Protein AF-A0AAW6HKY6-F1 (afdb_monomer_lite)

pLDDT: mean 85.24, std 18.48, range [35.25, 98.69]

Foldseek 3Di:
DPPPVVVVVVVVVVVPPPPPPPPPPPPDPDPLCPPDPADPPNDDDPLSVLQVVCCVFAVAHEAQDPDDQCNQAVDPDPPDQWDKGWDWAGQPDVLLVVVVSCLCNFLAPVQDGNLLRPVPAARYEYETELTWIWIDNDPPPDIATQADQWDDPVPPRYIYGYQFYFVRRHVDDHTCLRNLHDDFPDLLSSLLVSLLVNLSSNVSSCVVVSDPDPLVVLCPQADQAQFAQDDPDPVSLVDCRHCLLRQQQAAQDSSGRDGDGDPGSGHDGSVNSLSRLLSCLLAAAPVRVCVVRPCVSRVVNVVSNVVSQVSCVVVVGHSNCNNVTGPPSGDPDDDDDDPRPPPPPPVPPVPPDDDDD

Organism: Bacteroides ovatus (NCBI:txid28116)

Structure (mmCIF, N/CA/C/O backbone):
data_AF-A0AAW6HKY6-F1
#
_entry.id   AF-A0AAW6HKY6-F1
#
loop_
_atom_site.group_PDB
_atom_site.id
_atom_site.type_symbol
_atom_site.label_atom_id
_atom_site.label_alt_id
_atom_site.label_comp_id
_atom_site.label_asym_id
_atom_site.label_entity_id
_atom_site.label_seq_id
_atom_site.pdbx_PDB_ins_code
_atom_site.Cartn_x
_atom_site.Cartn_y
_atom_site.Cartn_z
_atom_site.occupancy
_atom_site.B_iso_or_equiv
_atom_site.auth_seq_id
_atom_site.auth_comp_id
_atom_site.auth_asym_id
_atom_site.auth_atom_id
_atom_site.pdbx_PDB_model_num
ATOM 1 N N . MET A 1 1 ? 2.947 -72.356 38.450 1.00 53.09 1 MET A N 1
ATOM 2 C CA . MET A 1 1 ? 2.793 -70.893 38.625 1.00 53.09 1 MET A CA 1
ATOM 3 C C . MET A 1 1 ? 3.418 -70.196 37.425 1.00 53.09 1 MET A C 1
ATOM 5 O O . MET A 1 1 ? 4.635 -70.146 37.382 1.00 53.09 1 MET A O 1
ATOM 9 N N . LYS A 1 2 ? 2.620 -69.811 36.414 1.00 53.09 2 LYS A N 1
ATOM 10 C CA . LYS A 1 2 ? 2.992 -68.975 35.244 1.00 53.09 2 LYS A CA 1
ATOM 11 C C . LYS A 1 2 ? 1.883 -68.766 34.178 1.00 53.09 2 LYS A C 1
ATOM 13 O O . LYS A 1 2 ? 2.154 -67.989 33.276 1.00 53.09 2 LYS A O 1
ATOM 18 N N . PRO A 1 3 ? 0.652 -69.338 34.247 1.00 50.84 3 PRO A N 1
ATOM 19 C CA . PRO A 1 3 ? -0.400 -68.949 33.296 1.00 50.84 3 PRO A CA 1
ATOM 20 C C . PRO A 1 3 ? -1.409 -67.936 33.868 1.00 50.84 3 PRO A C 1
ATOM 22 O O . PRO A 1 3 ? -2.138 -67.317 33.107 1.00 50.84 3 PRO A O 1
ATOM 25 N N . ILE A 1 4 ? -1.440 -67.722 35.192 1.00 54.69 4 ILE A N 1
ATOM 26 C CA . ILE A 1 4 ? -2.446 -66.854 35.834 1.00 54.69 4 ILE A CA 1
ATOM 27 C C . ILE A 1 4 ? -2.098 -65.362 35.688 1.00 54.69 4 ILE A C 1
ATOM 29 O O . ILE A 1 4 ? -2.998 -64.553 35.507 1.00 54.69 4 ILE A O 1
ATOM 33 N N . TYR A 1 5 ? -0.815 -64.982 35.657 1.00 52.94 5 TYR A N 1
ATOM 34 C CA . TYR A 1 5 ? -0.420 -63.571 35.510 1.00 52.94 5 TYR A CA 1
ATOM 35 C C . TYR A 1 5 ? -0.743 -62.978 34.129 1.00 52.94 5 TYR A C 1
ATOM 37 O O . TYR A 1 5 ? -1.032 -61.789 34.037 1.00 52.94 5 TYR A O 1
ATOM 45 N N . ASN A 1 6 ? -0.786 -63.797 33.073 1.00 50.44 6 ASN A N 1
ATOM 46 C CA . ASN A 1 6 ? -1.115 -63.310 31.730 1.00 50.44 6 ASN A CA 1
ATOM 47 C C . ASN A 1 6 ? -2.610 -63.007 31.561 1.00 50.44 6 ASN A C 1
ATOM 49 O O . ASN A 1 6 ? -2.956 -62.154 30.754 1.00 50.44 6 ASN A O 1
ATOM 53 N N . VAL A 1 7 ? -3.490 -63.648 32.339 1.00 55.31 7 VAL A N 1
ATOM 54 C CA . VAL A 1 7 ? -4.939 -63.376 32.294 1.00 55.31 7 VAL A CA 1
ATOM 55 C C . VAL A 1 7 ? -5.267 -62.063 33.006 1.00 55.31 7 VAL A C 1
ATOM 57 O O . VAL A 1 7 ? -6.100 -61.302 32.526 1.00 55.31 7 VAL A O 1
ATOM 60 N N . TRP A 1 8 ? -4.561 -61.744 34.095 1.00 50.66 8 TRP A N 1
ATOM 61 C CA . TRP A 1 8 ? -4.752 -60.484 34.823 1.00 50.66 8 TRP A CA 1
ATOM 62 C C . TRP A 1 8 ? -4.172 -59.264 34.094 1.00 50.66 8 TRP A C 1
ATOM 64 O O . TRP A 1 8 ? -4.753 -58.188 34.184 1.00 50.66 8 TRP A O 1
ATOM 74 N N . ILE A 1 9 ? -3.093 -59.423 33.318 1.00 56.03 9 ILE A N 1
ATOM 75 C CA . ILE A 1 9 ? -2.554 -58.340 32.474 1.00 56.03 9 ILE A CA 1
ATOM 76 C C . ILE A 1 9 ? -3.485 -58.057 31.284 1.00 56.03 9 ILE A C 1
ATOM 78 O O . ILE A 1 9 ? -3.727 -56.899 30.960 1.00 56.03 9 ILE A O 1
ATOM 82 N N . LEU A 1 10 ? -4.089 -59.090 30.684 1.00 50.62 10 LEU A N 1
ATOM 83 C CA . LEU A 1 10 ? -5.031 -58.918 29.570 1.00 50.62 10 LEU A CA 1
ATOM 84 C C . LEU A 1 10 ? -6.377 -58.318 30.020 1.00 50.62 10 LEU A C 1
ATOM 86 O O . LEU A 1 10 ? -6.980 -57.552 29.274 1.00 50.62 10 LEU A O 1
ATOM 90 N N . LEU A 1 11 ? -6.811 -58.595 31.259 1.00 51.00 11 LEU A N 1
ATOM 91 C CA . LEU A 1 11 ? -8.000 -57.966 31.852 1.00 51.00 11 LEU A CA 1
ATOM 92 C C . LEU A 1 11 ? -7.777 -56.483 32.206 1.00 51.00 11 LEU A C 1
ATOM 94 O O . LEU A 1 11 ? -8.723 -55.705 32.153 1.00 51.00 11 LEU A O 1
ATOM 98 N N . PHE A 1 12 ? -6.539 -56.081 32.521 1.00 49.88 12 PHE A N 1
ATOM 99 C CA . PHE A 1 12 ? -6.178 -54.685 32.814 1.00 49.88 12 PHE A CA 1
ATOM 100 C C . PHE A 1 12 ? -5.980 -53.837 31.540 1.00 49.88 12 PHE A C 1
ATOM 102 O O . PHE A 1 12 ? -6.115 -52.617 31.573 1.00 49.88 12 PHE A O 1
ATOM 109 N N . CYS A 1 13 ? -5.710 -54.466 30.390 1.00 48.50 13 CYS A N 1
ATOM 110 C CA . CYS A 1 13 ? -5.647 -53.774 29.097 1.00 48.50 13 CYS A CA 1
ATOM 111 C C . CYS A 1 13 ? -7.033 -53.466 28.501 1.00 48.50 13 CYS A C 1
ATOM 113 O O . CYS A 1 13 ? -7.151 -52.547 27.696 1.00 48.50 13 CYS A O 1
ATOM 115 N N . LEU A 1 14 ? -8.086 -54.184 28.908 1.00 49.78 14 LEU A N 1
ATOM 116 C CA . LEU A 1 14 ? -9.455 -53.953 28.424 1.00 49.78 14 LEU A CA 1
ATOM 117 C C . LEU A 1 14 ? -10.186 -52.819 29.162 1.00 49.78 14 LEU A C 1
ATOM 119 O O . LEU A 1 14 ? -11.231 -52.373 28.701 1.00 49.78 14 LEU A O 1
ATOM 123 N N . THR A 1 15 ? -9.638 -52.304 30.268 1.00 49.81 15 THR A N 1
ATOM 124 C CA . THR A 1 15 ? -10.219 -51.166 31.005 1.00 49.81 15 THR A CA 1
ATOM 125 C C . THR A 1 15 ? -9.760 -49.794 30.498 1.00 49.81 15 THR A C 1
ATOM 127 O O . THR A 1 15 ? -10.213 -48.784 31.023 1.00 49.81 15 THR A O 1
ATOM 130 N N . PHE A 1 16 ? -8.905 -49.740 29.468 1.00 44.94 16 PHE A N 1
ATOM 131 C CA . PHE A 1 16 ? -8.519 -48.496 28.779 1.00 44.94 16 PHE A CA 1
ATOM 132 C C . PHE A 1 16 ? -9.100 -48.364 27.368 1.00 44.94 16 PHE A C 1
ATOM 134 O O . PHE A 1 16 ? -8.827 -47.391 26.673 1.00 44.94 16 PHE A O 1
ATOM 141 N N . SER A 1 17 ? -9.963 -49.290 26.949 1.00 51.81 17 SER A N 1
ATOM 142 C CA . SER A 1 17 ? -10.851 -49.067 25.809 1.00 51.81 17 SER A CA 1
ATOM 143 C C . SER A 1 17 ? -12.089 -48.313 26.289 1.00 51.81 17 SER A C 1
ATOM 145 O O . SER A 1 17 ? -13.204 -48.827 26.230 1.00 51.81 17 SER A O 1
ATOM 147 N N . SER A 1 18 ? -11.911 -47.088 26.794 1.00 40.28 18 SER A N 1
ATOM 148 C CA . SER A 1 18 ? -13.023 -46.147 26.761 1.00 40.28 18 SER A CA 1
ATOM 149 C C . SER A 1 18 ? -13.278 -45.871 25.284 1.00 40.28 18 SER A C 1
ATOM 151 O O . SER A 1 18 ? -12.603 -45.045 24.670 1.00 40.28 18 SER A O 1
ATOM 153 N N . CYS A 1 19 ? -14.227 -46.592 24.691 1.00 49.00 19 CYS A N 1
ATOM 154 C CA . CYS A 1 19 ? -14.978 -46.051 23.574 1.00 49.00 19 CYS A CA 1
ATOM 155 C C . CYS A 1 19 ? -15.710 -44.828 24.129 1.00 49.00 19 CYS A C 1
ATOM 157 O O . CYS A 1 19 ? -16.864 -44.915 24.543 1.00 49.00 19 CYS A O 1
ATOM 159 N N . TYR A 1 20 ? -14.999 -43.703 24.211 1.00 42.25 20 TYR A N 1
ATOM 160 C CA . TYR A 1 20 ? -15.656 -42.420 24.139 1.00 42.25 20 TYR A CA 1
ATOM 161 C C . TYR A 1 20 ? -16.382 -42.461 22.800 1.00 42.25 20 TYR A C 1
ATOM 163 O O . TYR A 1 20 ? -15.758 -42.475 21.741 1.00 42.25 20 TYR A O 1
ATOM 171 N N . ASN A 1 21 ? -17.708 -42.564 22.853 1.00 46.22 21 ASN A N 1
ATOM 172 C CA . ASN A 1 21 ? -18.481 -41.901 21.825 1.00 46.22 21 ASN A CA 1
ATOM 173 C C . ASN A 1 21 ? -18.109 -40.438 22.008 1.00 46.22 21 ASN A C 1
ATOM 175 O O . ASN A 1 21 ? -18.614 -39.784 22.918 1.00 46.22 21 ASN A O 1
ATOM 179 N N . GLU A 1 22 ? -17.135 -39.974 21.230 1.00 52.91 22 GLU A N 1
ATOM 180 C CA . GLU A 1 22 ? -17.054 -38.550 20.991 1.00 52.91 22 GLU A CA 1
ATOM 181 C C . GLU A 1 22 ? -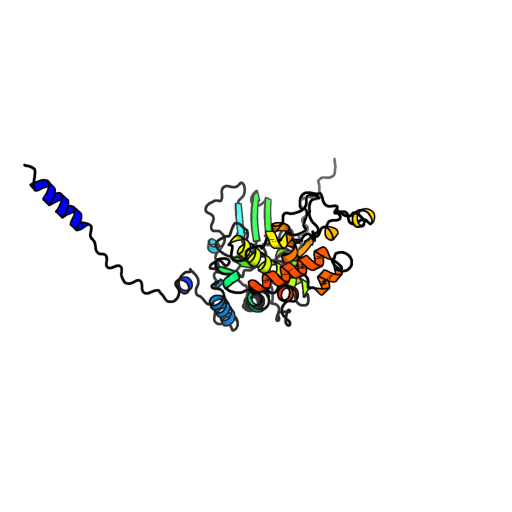18.427 -38.184 20.450 1.00 52.91 22 GLU A C 1
ATOM 183 O O . GLU A 1 22 ? -18.916 -38.813 19.500 1.00 52.91 22 GLU A O 1
ATOM 188 N N . ASP A 1 23 ? -19.103 -37.270 21.144 1.00 46.91 23 ASP A N 1
ATOM 189 C CA . ASP A 1 23 ? -20.315 -36.686 20.606 1.00 46.91 23 ASP A CA 1
ATOM 190 C C . ASP A 1 23 ? -19.996 -36.293 19.169 1.00 46.91 23 ASP A C 1
ATOM 192 O O . ASP A 1 23 ? -18.920 -35.753 18.895 1.00 46.91 23 ASP A O 1
ATOM 196 N N . ILE A 1 24 ? -20.893 -36.628 18.239 1.00 49.34 24 ILE A N 1
ATOM 197 C CA . ILE A 1 24 ? -20.761 -36.164 16.863 1.00 49.34 24 ILE A CA 1
ATOM 198 C C . ILE A 1 24 ? -20.573 -34.655 16.975 1.00 49.34 24 ILE A C 1
ATOM 200 O O . ILE A 1 24 ? -21.503 -33.950 17.379 1.00 49.34 24 ILE A O 1
ATOM 204 N N . ILE A 1 25 ? -19.363 -34.177 16.670 1.00 45.56 25 ILE A N 1
ATOM 205 C CA . ILE A 1 25 ? -19.099 -32.757 16.514 1.00 45.56 25 ILE A CA 1
ATOM 206 C C . ILE A 1 25 ? -19.906 -32.384 15.284 1.00 45.56 25 ILE A C 1
ATOM 208 O O . ILE A 1 25 ? -19.452 -32.514 14.148 1.00 45.56 25 ILE A O 1
ATOM 212 N N . ASN A 1 26 ? -21.161 -32.009 15.511 1.00 41.22 26 ASN A N 1
ATOM 213 C CA . ASN A 1 26 ? -21.946 -31.331 14.509 1.00 41.22 26 ASN A CA 1
ATOM 214 C C . ASN A 1 26 ? -21.124 -30.089 14.178 1.00 41.22 26 ASN A C 1
ATOM 216 O O . ASN A 1 26 ? -20.869 -29.314 15.104 1.00 41.22 26 ASN A O 1
ATOM 220 N N . PRO A 1 27 ? -20.646 -29.918 12.931 1.00 41.31 27 PRO A N 1
ATOM 221 C CA . PRO A 1 27 ? -19.950 -28.701 12.572 1.00 41.31 27 PRO A CA 1
ATOM 222 C C . PRO A 1 27 ? -20.878 -27.550 12.935 1.00 41.31 27 PRO A C 1
ATOM 224 O O . PRO A 1 27 ? -21.983 -27.425 12.400 1.00 41.31 27 PRO A O 1
ATOM 227 N N . THR A 1 28 ? -20.458 -26.770 13.925 1.00 44.06 28 THR A N 1
ATOM 228 C CA . THR A 1 28 ? -21.126 -25.535 14.296 1.00 44.06 28 THR A CA 1
ATOM 229 C C . THR A 1 28 ? -21.248 -24.708 13.017 1.00 44.06 28 THR A C 1
ATOM 231 O O . THR A 1 28 ? -20.285 -24.694 12.242 1.00 44.06 28 THR A O 1
ATOM 234 N N . PRO A 1 29 ? -22.394 -24.061 12.739 1.00 44.69 29 PRO A N 1
ATOM 235 C CA . PRO A 1 29 ? -22.484 -23.116 11.634 1.00 44.69 29 PRO A CA 1
ATOM 236 C C . PRO A 1 29 ? -21.337 -22.112 11.784 1.00 44.69 29 PRO A C 1
ATOM 238 O O . PRO A 1 29 ? -21.312 -21.379 12.763 1.00 44.69 29 PRO A O 1
ATOM 241 N N . ASP A 1 30 ? -20.361 -22.202 10.878 1.00 48.06 30 ASP A N 1
ATOM 242 C CA . ASP A 1 30 ? -19.081 -21.487 10.857 1.00 48.06 30 ASP A CA 1
ATOM 243 C C . ASP A 1 30 ? -18.374 -21.320 12.232 1.00 48.06 30 ASP A C 1
ATOM 245 O O . ASP A 1 30 ? -18.690 -20.405 12.997 1.00 48.06 30 ASP A O 1
ATOM 249 N N . PRO A 1 31 ? -17.354 -22.142 12.555 1.00 45.16 31 PRO A N 1
ATOM 250 C CA . PRO A 1 31 ? -16.541 -21.978 13.760 1.00 45.16 31 PRO A CA 1
ATOM 251 C C . PRO A 1 31 ? -15.967 -20.565 13.929 1.00 45.16 31 PRO A C 1
ATOM 253 O O . PRO A 1 31 ? -15.752 -20.153 15.063 1.00 45.16 31 PRO A O 1
ATOM 256 N N . LEU A 1 32 ? -15.756 -19.809 12.842 1.00 48.34 32 LEU A N 1
ATOM 257 C CA . LEU A 1 32 ? -15.275 -18.428 12.890 1.00 48.34 32 LEU A CA 1
ATOM 258 C C . LEU A 1 32 ? -16.363 -17.431 13.292 1.00 48.34 32 LEU A C 1
ATOM 260 O O . LEU A 1 32 ? -16.037 -16.407 13.881 1.00 48.34 32 LEU A O 1
ATOM 264 N N . ALA A 1 33 ? -17.645 -17.718 13.055 1.00 45.44 33 ALA A N 1
ATOM 265 C CA . ALA A 1 33 ? -18.733 -16.821 13.440 1.00 45.44 33 ALA A CA 1
ATOM 266 C C . ALA A 1 33 ? -18.877 -16.745 14.970 1.00 45.44 33 ALA A C 1
ATOM 268 O O . ALA A 1 33 ? -19.047 -15.655 15.510 1.00 45.44 33 ALA A O 1
ATOM 269 N N . LEU A 1 34 ? -18.705 -17.878 15.664 1.00 45.59 34 LEU A N 1
ATOM 270 C CA . LEU A 1 34 ? -18.744 -17.984 17.132 1.00 45.59 34 LEU A CA 1
ATOM 271 C C . LEU A 1 34 ? -17.365 -17.907 17.804 1.00 45.59 34 LEU A C 1
ATOM 273 O O . LEU A 1 34 ? -17.292 -17.684 19.012 1.00 45.59 34 LEU A O 1
ATOM 277 N N . ALA A 1 35 ? -16.271 -18.099 17.061 1.00 46.09 35 ALA A N 1
ATOM 278 C CA . ALA A 1 35 ? -14.937 -17.824 17.574 1.00 46.09 35 ALA A CA 1
ATOM 279 C C . ALA A 1 35 ? -14.720 -16.311 17.618 1.00 46.09 35 ALA A C 1
ATOM 281 O O . ALA A 1 35 ? -14.767 -15.614 16.600 1.00 46.09 35 ALA A O 1
ATOM 282 N N . GLY A 1 36 ? -14.486 -15.812 18.826 1.00 58.91 36 GLY A N 1
ATOM 283 C CA . GLY A 1 36 ? -14.079 -14.440 19.039 1.00 58.91 36 GLY A CA 1
ATOM 284 C C . GLY A 1 36 ? -14.787 -13.745 20.190 1.00 58.91 36 GLY A C 1
ATOM 285 O O . GLY A 1 36 ? -15.959 -13.987 20.439 1.00 58.91 36 GLY A O 1
ATOM 286 N N . GLY A 1 37 ? -14.063 -12.890 20.912 1.00 73.69 37 GLY A N 1
ATOM 287 C CA . GLY A 1 37 ? -14.572 -12.174 22.086 1.00 73.69 37 GLY A CA 1
ATOM 288 C C . GLY A 1 37 ? -15.537 -11.025 21.774 1.00 73.69 37 GLY A C 1
ATOM 289 O O . GLY A 1 37 ? -15.992 -10.375 22.709 1.00 73.69 37 GLY A O 1
ATOM 290 N N . PHE A 1 38 ? -15.848 -10.779 20.498 1.00 85.19 38 PHE A N 1
ATOM 291 C CA . PHE A 1 38 ? -16.699 -9.679 20.046 1.00 85.19 38 PHE A CA 1
ATOM 292 C C . PHE A 1 38 ? -18.047 -10.179 19.526 1.00 85.19 38 PHE A C 1
ATOM 294 O O . PHE A 1 38 ? -18.114 -11.158 18.779 1.00 85.19 38 PHE A O 1
ATOM 301 N N . GLU A 1 39 ? -19.114 -9.454 19.865 1.00 86.31 39 GLU A N 1
ATOM 302 C CA . GLU A 1 39 ? -20.384 -9.546 19.144 1.00 86.31 39 GLU A CA 1
ATOM 303 C C . GLU A 1 39 ? -20.179 -9.100 17.687 1.00 86.31 39 GLU A C 1
ATOM 305 O O . GLU A 1 39 ? -19.435 -8.152 17.424 1.00 86.31 39 GLU A O 1
ATOM 310 N N . PHE A 1 40 ? -20.788 -9.802 16.727 1.00 87.56 40 PHE A N 1
ATOM 311 C CA . PHE A 1 40 ? -20.602 -9.511 15.305 1.00 87.56 40 PHE A CA 1
ATOM 312 C C . PHE A 1 40 ? -21.894 -9.750 14.492 1.00 87.56 40 PHE A C 1
ATOM 314 O O . PHE A 1 40 ? -22.445 -10.853 14.572 1.00 87.56 40 PHE A O 1
ATOM 321 N N . PRO A 1 41 ? -22.375 -8.771 13.695 1.00 87.69 41 PRO A N 1
ATOM 322 C CA . PRO A 1 41 ? -21.836 -7.413 13.570 1.00 87.69 41 PRO A CA 1
ATOM 323 C C . PRO A 1 41 ? -22.003 -6.638 14.883 1.00 87.69 41 PRO A C 1
ATOM 325 O O . PRO A 1 41 ? -22.829 -6.989 15.720 1.00 87.69 41 PRO A O 1
ATOM 328 N N . GLN A 1 42 ? -21.194 -5.600 15.078 1.00 88.19 42 GLN A N 1
ATOM 329 C CA . GLN A 1 42 ? -21.156 -4.867 16.345 1.00 88.19 42 GLN A CA 1
ATOM 330 C C . GLN A 1 42 ? -22.349 -3.916 16.541 1.00 88.19 42 GLN A C 1
ATOM 332 O O . GLN A 1 42 ? -22.605 -3.479 17.664 1.00 88.19 42 GLN A O 1
ATOM 337 N N . GLY A 1 43 ? -23.092 -3.591 15.484 1.00 87.19 43 GLY A N 1
ATOM 338 C CA . GLY A 1 43 ? -24.203 -2.645 15.521 1.00 87.19 43 GLY A CA 1
ATOM 339 C C . GLY A 1 43 ? -25.326 -2.985 14.545 1.00 87.19 43 GLY A C 1
ATOM 340 O O . GLY A 1 43 ? -25.382 -4.065 13.956 1.00 87.19 43 GLY A O 1
ATOM 341 N N . 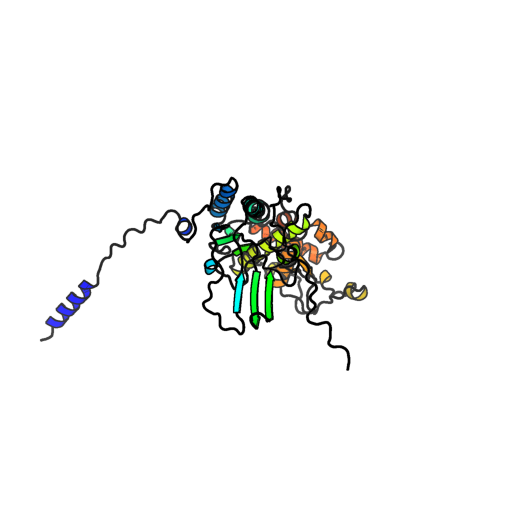ASN A 1 44 ? -26.254 -2.040 14.407 1.00 90.50 44 ASN A N 1
ATOM 342 C CA . ASN A 1 44 ? -27.379 -2.089 13.473 1.00 90.50 44 ASN A CA 1
ATOM 343 C C . ASN A 1 44 ? -27.453 -0.838 12.577 1.00 90.50 44 ASN A C 1
ATOM 345 O O . ASN A 1 44 ? -28.519 -0.523 12.038 1.00 90.50 44 ASN A O 1
ATOM 349 N N . ASN A 1 45 ? -26.333 -0.127 12.426 1.00 90.44 45 ASN A N 1
ATOM 350 C CA . ASN A 1 45 ? -26.203 0.987 11.500 1.00 90.44 45 ASN A CA 1
ATOM 351 C C . ASN A 1 45 ? -26.367 0.497 10.054 1.00 90.44 45 ASN A C 1
ATOM 353 O O . ASN A 1 45 ? -26.185 -0.679 9.732 1.00 90.44 45 ASN A O 1
ATOM 357 N N . SER A 1 46 ? -26.684 1.410 9.133 1.00 89.31 46 SER A N 1
ATOM 358 C CA . SER A 1 46 ? -26.888 1.060 7.718 1.00 89.31 46 SER A CA 1
ATOM 359 C C . SER A 1 46 ? -25.663 0.384 7.082 1.00 89.31 46 SER A C 1
ATOM 361 O O . SER A 1 46 ? -25.825 -0.496 6.234 1.00 89.31 46 SER A O 1
ATOM 363 N N . TRP A 1 47 ? -24.462 0.760 7.529 1.00 92.00 47 TRP A N 1
ATOM 364 C CA . TRP A 1 47 ? -23.173 0.248 7.068 1.00 92.00 47 TRP A CA 1
ATOM 365 C C . TRP A 1 47 ? -22.730 -1.057 7.758 1.00 92.00 47 TRP A C 1
ATOM 367 O O . TRP A 1 47 ? -21.826 -1.718 7.255 1.00 92.00 47 TRP A O 1
ATOM 377 N N . ASP A 1 48 ? -23.383 -1.518 8.834 1.00 92.94 48 ASP A N 1
ATOM 378 C CA . ASP A 1 48 ? -23.071 -2.833 9.433 1.00 92.94 48 ASP A CA 1
ATOM 379 C C . ASP A 1 48 ? -23.396 -3.992 8.468 1.00 92.94 48 ASP A C 1
ATOM 381 O O . ASP A 1 48 ? -22.759 -5.045 8.498 1.00 92.94 48 ASP A O 1
ATOM 385 N N . ASN A 1 49 ? -24.331 -3.787 7.533 1.00 93.50 49 ASN A N 1
ATOM 386 C CA . ASN A 1 49 ? -24.577 -4.741 6.446 1.00 93.50 49 ASN A CA 1
ATOM 387 C C . ASN A 1 49 ? -23.359 -4.896 5.525 1.00 93.50 49 ASN A C 1
ATOM 389 O O . ASN A 1 49 ? -23.100 -5.989 5.021 1.00 93.50 49 ASN A O 1
ATOM 393 N N . ASP A 1 50 ? -22.605 -3.815 5.315 1.00 95.38 50 ASP A N 1
ATOM 394 C CA . ASP A 1 50 ? -21.381 -3.848 4.519 1.00 95.38 50 ASP A CA 1
ATOM 395 C C . ASP A 1 50 ? -20.268 -4.592 5.266 1.00 95.38 50 ASP A C 1
ATOM 397 O O . ASP A 1 50 ? -19.567 -5.400 4.659 1.00 95.38 50 ASP A O 1
ATOM 401 N N . VAL A 1 51 ? -20.169 -4.413 6.589 1.00 94.94 51 VAL A N 1
ATOM 402 C CA . VAL A 1 51 ? -19.268 -5.193 7.459 1.00 94.94 51 VAL A CA 1
ATOM 403 C C . VAL A 1 51 ? -19.578 -6.689 7.372 1.00 94.94 51 VAL A C 1
ATOM 405 O O . VAL A 1 51 ? -18.673 -7.503 7.179 1.00 94.94 51 VAL A O 1
ATOM 408 N N . MET A 1 52 ? -20.859 -7.062 7.444 1.00 94.12 52 MET A N 1
ATOM 409 C CA . MET A 1 52 ? -21.278 -8.459 7.306 1.00 94.12 52 MET A CA 1
ATOM 410 C C . MET A 1 52 ? -20.964 -9.035 5.934 1.00 94.12 52 MET A C 1
ATOM 412 O O . MET A 1 52 ? -20.527 -10.181 5.837 1.00 94.12 52 MET A O 1
ATOM 416 N N . LYS A 1 53 ? -21.160 -8.249 4.875 1.00 94.94 53 LYS A N 1
ATOM 417 C CA . LYS A 1 53 ? -20.821 -8.676 3.522 1.00 94.94 53 LYS A CA 1
ATOM 418 C C . LYS A 1 53 ? -19.317 -8.901 3.367 1.00 94.94 53 LYS A C 1
ATOM 420 O O . LYS A 1 53 ? -18.918 -9.927 2.832 1.00 94.94 53 LYS A O 1
ATOM 425 N N . ILE A 1 54 ? -18.488 -7.996 3.891 1.00 95.62 54 ILE A N 1
ATOM 426 C CA . ILE A 1 54 ? -17.029 -8.163 3.894 1.00 95.62 54 ILE A CA 1
ATOM 427 C C . ILE A 1 54 ? -16.638 -9.455 4.618 1.00 95.62 54 ILE A C 1
ATOM 429 O O . ILE A 1 54 ? -15.835 -10.221 4.094 1.00 95.62 54 ILE A O 1
ATOM 433 N N . TYR A 1 55 ? -17.233 -9.746 5.776 1.00 93.75 55 TYR A N 1
ATOM 434 C CA . TYR A 1 55 ? -16.983 -11.006 6.474 1.00 93.75 55 TYR A CA 1
ATOM 435 C C . TYR A 1 55 ? -17.392 -12.229 5.643 1.00 93.75 55 TYR A C 1
ATOM 437 O O . TYR A 1 55 ? -16.640 -13.193 5.560 1.00 93.75 55 TYR A O 1
ATOM 445 N N . GLN A 1 56 ? -18.554 -12.196 4.993 1.00 93.25 56 GLN A N 1
ATOM 446 C CA . GLN A 1 56 ? -19.016 -13.308 4.157 1.00 93.25 56 GLN A CA 1
ATOM 447 C C . GLN A 1 56 ? -18.111 -13.541 2.939 1.00 93.25 56 GLN A C 1
ATOM 449 O O . GLN A 1 56 ? -17.828 -14.689 2.600 1.00 93.25 56 GLN A O 1
ATOM 454 N N . ASP A 1 57 ? -17.636 -12.465 2.312 1.00 94.31 57 ASP A N 1
ATOM 455 C CA . ASP A 1 57 ? -16.834 -12.528 1.089 1.00 94.31 57 ASP A CA 1
ATOM 456 C C . ASP A 1 57 ? -15.343 -12.806 1.386 1.00 94.31 57 ASP A C 1
ATOM 458 O O . ASP A 1 57 ? -14.668 -13.503 0.624 1.00 94.31 57 ASP A O 1
ATOM 462 N N . PHE A 1 58 ? -14.820 -12.294 2.507 1.00 94.81 58 PHE A N 1
ATOM 463 C CA . PHE A 1 58 ? -13.386 -12.265 2.823 1.00 94.81 58 PHE A CA 1
ATOM 464 C C . PHE A 1 58 ? -13.008 -12.884 4.166 1.00 94.81 58 PHE A C 1
ATOM 466 O O . PHE A 1 58 ? -11.817 -12.962 4.457 1.00 94.81 58 PHE A O 1
ATOM 473 N N . GLY A 1 59 ? -13.955 -13.361 4.973 1.00 90.88 59 GLY A N 1
ATOM 474 C CA . GLY A 1 59 ? -13.721 -14.081 6.233 1.00 90.88 59 GLY A CA 1
ATOM 475 C C . GLY A 1 59 ? -13.020 -13.286 7.337 1.00 90.88 59 GLY A C 1
ATOM 476 O O . GLY A 1 59 ? -12.568 -13.888 8.307 1.00 90.88 59 GLY A O 1
ATOM 477 N N . VAL A 1 60 ? -12.913 -11.962 7.196 1.00 92.56 60 VAL A N 1
ATOM 478 C CA . VAL A 1 60 ? -12.317 -11.056 8.186 1.00 92.56 60 VAL A CA 1
ATOM 479 C C . VAL A 1 60 ? -13.412 -10.271 8.897 1.00 92.56 60 VAL A C 1
ATOM 481 O O . VAL A 1 60 ? -14.322 -9.739 8.259 1.00 92.56 60 VAL A O 1
ATOM 484 N N . LYS A 1 61 ? -13.345 -10.207 10.229 1.00 93.19 61 LYS A N 1
ATOM 485 C CA . LYS A 1 61 ? -14.279 -9.422 11.040 1.00 93.19 61 LYS A CA 1
ATOM 486 C C . LYS A 1 61 ? -13.719 -8.017 11.234 1.00 93.19 61 LYS A C 1
ATOM 488 O O . LYS A 1 61 ? -12.664 -7.856 11.845 1.00 93.19 61 LYS A O 1
ATOM 493 N N . ILE A 1 62 ? -14.430 -7.006 10.736 1.00 95.06 62 ILE A N 1
ATOM 494 C CA . ILE A 1 62 ? -14.088 -5.608 11.021 1.00 95.06 62 ILE A CA 1
ATOM 495 C C . ILE A 1 62 ? -14.675 -5.220 12.378 1.00 95.06 62 ILE A C 1
ATOM 497 O O . ILE A 1 62 ? -15.886 -5.311 12.572 1.00 95.06 62 ILE A O 1
ATOM 501 N N . ILE A 1 63 ? -13.813 -4.791 13.297 1.00 94.56 63 ILE A N 1
ATOM 502 C CA . ILE A 1 63 ? -14.160 -4.424 14.674 1.00 94.56 63 ILE A CA 1
ATOM 503 C C . ILE A 1 63 ? -13.844 -2.937 14.870 1.00 94.56 63 ILE A C 1
ATOM 505 O O . ILE A 1 63 ? -12.736 -2.504 14.579 1.00 94.56 63 ILE A O 1
ATOM 509 N N . TYR A 1 64 ? -14.804 -2.148 15.340 1.00 93.19 64 TYR A N 1
ATOM 510 C CA . TYR A 1 64 ? -14.711 -0.685 15.458 1.00 93.19 64 TYR A CA 1
ATOM 511 C C . TYR A 1 64 ? -15.089 -0.138 16.846 1.00 93.19 64 TYR A C 1
ATOM 513 O O . TYR A 1 64 ? -14.923 1.055 17.111 1.00 93.19 64 TYR A O 1
ATOM 521 N N . LYS A 1 65 ? -15.612 -0.986 17.740 1.00 91.56 65 LYS A N 1
ATOM 522 C CA . LYS A 1 65 ? -15.929 -0.622 19.129 1.00 91.56 65 LYS A CA 1
ATOM 523 C C . LYS A 1 65 ? -15.598 -1.743 20.112 1.00 91.56 65 LYS A C 1
ATOM 525 O O . LYS A 1 65 ? -15.285 -2.858 19.703 1.00 91.56 65 LYS A O 1
ATOM 530 N N . ASP A 1 66 ? -15.691 -1.444 21.405 1.00 92.06 66 ASP A N 1
ATOM 531 C CA . ASP A 1 66 ? -15.419 -2.370 22.514 1.00 92.06 66 ASP A CA 1
ATOM 532 C C . ASP A 1 66 ? -14.002 -2.984 22.504 1.00 92.06 66 ASP A C 1
ATOM 534 O O . ASP A 1 66 ? -13.738 -3.957 23.208 1.00 92.06 66 ASP A O 1
ATOM 538 N N . ILE A 1 67 ? -13.077 -2.408 21.729 1.00 91.75 67 ILE A N 1
ATOM 539 C CA . ILE A 1 67 ? -11.671 -2.808 21.663 1.00 91.75 67 ILE A CA 1
ATOM 540 C C . ILE A 1 67 ? -10.995 -2.340 22.952 1.00 91.75 67 ILE A C 1
ATOM 542 O O . ILE A 1 67 ? -11.146 -1.184 23.363 1.00 91.75 67 ILE A O 1
ATOM 546 N N . THR A 1 68 ? -10.249 -3.233 23.594 1.00 90.19 68 THR A N 1
ATOM 547 C CA . THR A 1 68 ? -9.587 -2.993 24.879 1.00 90.19 68 THR A CA 1
ATOM 548 C C . THR A 1 68 ? -8.072 -3.053 24.747 1.00 90.19 68 THR A C 1
ATOM 550 O O . THR A 1 68 ? -7.531 -3.666 23.829 1.00 90.19 68 THR A O 1
ATOM 553 N N . GLU A 1 69 ? -7.344 -2.467 25.699 1.00 86.50 69 GLU A N 1
ATOM 554 C CA . GLU A 1 69 ? -5.875 -2.507 25.693 1.00 86.50 69 GLU A CA 1
ATOM 555 C C . GLU A 1 69 ? -5.310 -3.928 25.575 1.00 86.50 69 GLU A C 1
ATOM 557 O O . GLU A 1 69 ? -4.268 -4.121 24.955 1.00 86.50 69 GLU A O 1
ATOM 562 N N . LYS A 1 70 ? -6.006 -4.933 26.122 1.00 84.19 70 LYS A N 1
ATOM 563 C CA . LYS A 1 70 ? -5.595 -6.344 26.060 1.00 84.19 70 LYS A CA 1
ATOM 564 C C . LYS A 1 70 ? -5.663 -6.929 24.654 1.00 84.19 70 LYS A C 1
ATOM 566 O O . LYS A 1 70 ? -4.996 -7.928 24.397 1.00 84.19 70 LYS A O 1
ATOM 571 N N . ASP A 1 71 ? -6.454 -6.337 23.767 1.00 85.12 71 ASP A N 1
ATOM 572 C CA . ASP A 1 71 ? -6.568 -6.787 22.385 1.00 85.12 71 ASP A CA 1
ATOM 573 C C . ASP A 1 71 ? -5.328 -6.402 21.574 1.00 85.12 71 ASP A C 1
ATOM 575 O O . ASP A 1 71 ? -4.898 -7.197 20.740 1.00 85.12 71 ASP A O 1
ATOM 579 N N . LEU A 1 72 ? -4.716 -5.244 21.868 1.00 85.25 72 LEU A N 1
ATOM 580 C CA . LEU A 1 72 ? -3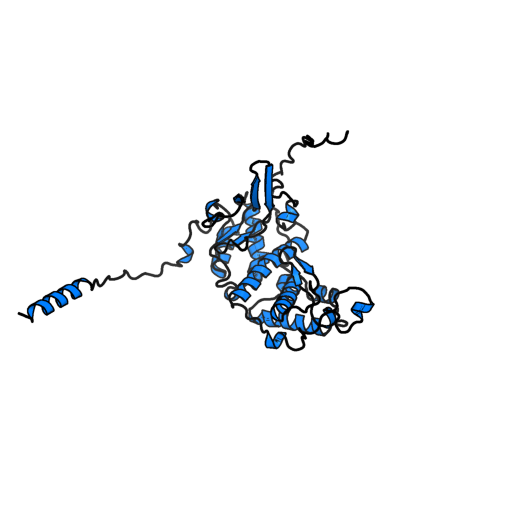.569 -4.707 21.119 1.00 85.25 72 LEU A CA 1
ATOM 581 C C . LEU A 1 72 ? -2.222 -4.770 21.870 1.00 85.25 72 LEU A C 1
ATOM 583 O O . LEU A 1 72 ? -1.169 -4.704 21.240 1.00 85.25 72 LEU A O 1
ATOM 587 N N . ASN A 1 73 ? -2.229 -4.930 23.199 1.00 79.56 73 ASN A N 1
ATOM 588 C CA . ASN A 1 73 ? -1.034 -5.034 24.051 1.00 79.56 73 ASN A CA 1
ATOM 589 C C . ASN A 1 73 ? -0.877 -6.436 24.662 1.00 79.56 73 ASN A C 1
ATOM 591 O O . ASN A 1 73 ? -0.830 -6.615 25.883 1.00 79.56 73 ASN A O 1
ATOM 595 N N . LYS A 1 74 ? -0.778 -7.463 23.814 1.00 70.81 74 LYS A N 1
ATOM 596 C CA . LYS A 1 74 ? -0.582 -8.863 24.233 1.00 70.81 74 LYS A CA 1
ATOM 597 C C . LYS A 1 74 ? 0.896 -9.162 24.515 1.00 70.81 74 LYS A C 1
ATOM 599 O O . LYS A 1 74 ? 1.530 -9.962 23.834 1.00 70.81 74 LYS A O 1
ATOM 604 N N . ASN A 1 75 ? 1.483 -8.511 25.516 1.00 57.16 75 ASN A N 1
ATOM 605 C CA . ASN A 1 75 ? 2.914 -8.663 25.792 1.00 57.16 75 ASN A CA 1
ATOM 606 C C . ASN A 1 75 ? 3.219 -9.948 26.581 1.00 57.16 75 ASN A C 1
ATOM 608 O O . ASN A 1 75 ? 2.904 -10.049 27.765 1.00 57.16 75 ASN A O 1
ATOM 612 N N . TRP A 1 76 ? 3.917 -10.897 25.944 1.00 47.25 76 TRP A N 1
ATOM 613 C CA . TRP A 1 76 ? 4.623 -12.004 26.611 1.00 47.25 76 TRP A CA 1
ATOM 614 C C . TRP A 1 76 ? 6.159 -11.824 26.619 1.00 47.25 76 TRP A C 1
ATOM 616 O O . TRP A 1 76 ? 6.856 -12.621 27.244 1.00 47.25 76 TRP A O 1
ATOM 626 N N . THR A 1 77 ? 6.700 -10.763 25.992 1.00 45.31 77 THR A N 1
ATOM 627 C CA . THR A 1 77 ? 8.155 -10.556 25.788 1.00 45.31 77 THR A CA 1
ATOM 628 C C . THR A 1 77 ? 8.690 -9.143 26.082 1.00 45.31 77 THR A C 1
ATOM 630 O O . THR A 1 77 ? 9.729 -8.778 25.534 1.00 45.31 77 THR A O 1
ATOM 633 N N . ASN A 1 78 ? 8.070 -8.330 26.950 1.00 47.56 78 ASN A N 1
ATOM 634 C CA . ASN A 1 78 ? 8.655 -7.029 27.340 1.00 47.56 78 ASN A CA 1
ATOM 635 C C . ASN A 1 78 ? 9.949 -7.215 28.167 1.00 47.56 78 ASN A C 1
ATOM 637 O O . ASN A 1 78 ? 9.931 -7.203 29.394 1.00 47.56 78 ASN A O 1
ATOM 641 N N . GLY A 1 79 ? 11.073 -7.414 27.474 1.00 42.38 79 GLY A N 1
ATOM 642 C CA . GLY A 1 79 ? 12.421 -7.591 28.023 1.00 42.38 79 GLY A CA 1
ATOM 643 C C . GLY A 1 79 ? 13.445 -6.598 27.462 1.00 42.38 79 GLY A C 1
ATOM 644 O O . GLY A 1 79 ? 14.632 -6.912 27.424 1.00 42.38 79 GLY A O 1
ATOM 645 N N . GLY A 1 80 ? 12.996 -5.434 26.980 1.00 51.19 80 GLY A N 1
ATOM 646 C CA . GLY A 1 80 ? 13.850 -4.343 26.496 1.00 51.19 80 GLY A CA 1
ATOM 647 C C . GLY A 1 80 ? 14.019 -3.209 27.514 1.00 51.19 80 GLY A C 1
ATOM 648 O O . GLY A 1 80 ? 13.257 -3.096 28.473 1.00 51.19 80 GLY A O 1
ATOM 649 N N . VAL A 1 81 ? 15.032 -2.361 27.307 1.00 46.16 81 VAL A N 1
ATOM 650 C CA . VAL A 1 81 ? 15.249 -1.137 28.098 1.00 46.16 81 VAL A CA 1
ATOM 651 C C . VAL A 1 81 ? 14.257 -0.073 27.614 1.00 46.16 81 VAL A C 1
ATOM 653 O O . VAL A 1 81 ? 14.399 0.434 26.506 1.00 46.16 81 VAL A O 1
ATOM 656 N N . GLY A 1 82 ? 13.251 0.231 28.439 1.00 58.59 82 GLY A N 1
ATOM 657 C CA . GLY A 1 82 ? 12.132 1.130 28.121 1.00 58.59 82 GLY A CA 1
ATOM 658 C C . GLY A 1 82 ? 10.803 0.380 27.988 1.00 58.59 82 GLY A C 1
ATOM 659 O O . GLY A 1 82 ? 10.754 -0.738 27.474 1.00 58.59 82 GLY A O 1
ATOM 660 N N . SER A 1 83 ? 9.714 0.979 28.475 1.00 68.31 83 SER A N 1
ATOM 661 C CA . SER A 1 83 ? 8.366 0.431 28.296 1.00 68.31 83 SER A CA 1
ATOM 662 C C . SER A 1 83 ? 7.736 1.073 27.071 1.00 68.31 83 SER A C 1
ATOM 664 O O . SER A 1 83 ? 7.612 2.299 27.018 1.00 68.31 83 SER A O 1
ATOM 666 N N . SER A 1 84 ? 7.331 0.245 26.108 1.00 76.81 84 SER A N 1
ATOM 667 C CA . SER A 1 84 ? 6.455 0.674 25.024 1.00 76.81 84 SER A CA 1
ATOM 668 C C . SER A 1 84 ? 5.093 -0.001 25.134 1.00 76.81 84 SER A C 1
ATOM 670 O O . SER A 1 84 ? 4.988 -1.169 25.526 1.00 76.81 84 SER A O 1
ATOM 672 N N . SER A 1 85 ? 4.052 0.756 24.813 1.00 85.81 85 SER A N 1
ATOM 673 C CA . SER A 1 85 ? 2.672 0.282 24.762 1.00 85.81 85 SER A CA 1
ATOM 674 C C . SER A 1 85 ? 1.945 0.931 23.600 1.00 85.81 85 SER A C 1
ATOM 676 O O . SER A 1 85 ? 2.230 2.061 23.206 1.00 85.81 85 SER A O 1
ATOM 678 N N . ARG A 1 86 ? 1.002 0.195 23.032 1.00 88.56 86 ARG A N 1
ATOM 679 C CA . ARG A 1 86 ? 0.047 0.705 22.062 1.00 88.56 86 ARG A CA 1
ATOM 680 C C . ARG A 1 86 ? -1.032 1.484 22.797 1.00 88.56 86 ARG A C 1
ATOM 682 O O . ARG A 1 86 ? -1.616 0.964 23.748 1.00 88.56 86 ARG A O 1
ATOM 689 N N . VAL A 1 87 ? -1.279 2.705 22.349 1.00 91.75 87 VAL A N 1
ATOM 690 C CA . VAL A 1 87 ? -2.333 3.590 22.851 1.00 91.75 87 VAL A CA 1
ATOM 691 C C . VAL A 1 87 ? -3.300 3.851 21.710 1.00 91.75 87 VAL A C 1
ATOM 693 O O . VAL A 1 87 ? -2.877 3.972 20.560 1.00 91.75 87 VAL A O 1
ATOM 696 N N . PHE A 1 88 ? -4.592 3.844 22.017 1.00 93.81 88 PHE A N 1
ATOM 697 C CA . PHE A 1 88 ? -5.666 4.041 21.055 1.00 93.81 88 PHE A CA 1
ATOM 698 C C . PHE A 1 88 ? -6.985 4.308 21.774 1.00 93.81 88 PHE A C 1
ATOM 700 O O . PHE A 1 88 ? -7.137 4.040 22.966 1.00 93.81 88 PHE A O 1
ATOM 707 N N . GLU A 1 89 ? -7.961 4.736 20.992 1.00 93.19 89 GLU A N 1
ATOM 708 C CA . GLU A 1 89 ? -9.362 4.843 21.359 1.00 93.19 89 GLU A CA 1
ATOM 709 C C . GLU A 1 89 ? -10.221 4.090 20.329 1.00 93.19 89 GLU A C 1
ATOM 711 O O . GLU A 1 89 ? -9.795 3.815 19.202 1.00 93.19 89 GLU A O 1
ATOM 716 N N . ASN A 1 90 ? -11.444 3.727 20.715 1.00 92.06 90 ASN A N 1
ATOM 717 C CA . ASN A 1 90 ? -12.428 3.185 19.772 1.00 92.06 90 ASN A CA 1
ATOM 718 C C . ASN A 1 90 ? -12.918 4.288 18.816 1.00 92.06 90 ASN A C 1
ATOM 720 O O . ASN A 1 90 ? -12.651 5.469 19.040 1.00 92.06 90 ASN A O 1
ATOM 724 N N . CYS A 1 91 ? -13.659 3.931 17.760 1.00 86.94 91 CYS A N 1
ATOM 725 C CA . CYS A 1 91 ? -14.292 4.944 16.915 1.00 86.94 91 CYS A CA 1
ATOM 726 C C . CYS A 1 91 ? -15.158 5.894 17.756 1.00 86.94 91 CYS A C 1
ATOM 728 O O . CYS A 1 91 ? -15.990 5.461 18.554 1.00 86.94 91 CYS A O 1
ATOM 730 N N . LEU A 1 92 ? -14.967 7.197 17.551 1.00 84.50 92 LEU A N 1
ATOM 731 C CA . LEU A 1 92 ? -15.553 8.225 18.414 1.00 84.50 92 LEU A CA 1
ATOM 732 C C . LEU A 1 92 ? -17.046 8.456 18.164 1.00 84.50 92 LEU A C 1
ATOM 734 O O . LEU A 1 92 ? -17.760 8.937 19.041 1.00 84.50 92 LEU A O 1
ATOM 738 N N . ASN A 1 93 ? -17.512 8.159 16.951 1.00 87.62 93 ASN A N 1
ATOM 739 C CA . ASN A 1 93 ? -18.890 8.360 16.522 1.00 87.62 93 ASN A CA 1
ATOM 740 C C . ASN A 1 93 ? -19.240 7.470 15.313 1.00 87.62 93 ASN A C 1
ATOM 742 O O . ASN A 1 93 ? -18.365 6.879 14.672 1.00 87.62 93 ASN A O 1
ATOM 746 N N . ASP A 1 94 ? -20.536 7.395 14.993 1.00 88.94 94 ASP A N 1
ATOM 747 C CA . ASP A 1 94 ? -21.046 6.596 13.872 1.00 88.94 94 ASP A CA 1
ATOM 748 C C . ASP A 1 94 ? -20.588 7.117 12.500 1.00 88.94 94 ASP A C 1
ATOM 750 O O . ASP A 1 94 ? -20.481 6.326 11.564 1.00 88.94 94 ASP A O 1
ATOM 754 N N . GLU A 1 95 ? -20.299 8.417 12.353 1.00 91.38 95 GLU A N 1
ATOM 755 C CA . GLU A 1 95 ? -19.802 8.993 11.093 1.00 91.38 95 GLU A CA 1
ATOM 756 C C . GLU A 1 95 ? -18.386 8.507 10.777 1.00 91.38 95 GLU A C 1
ATOM 758 O O . GLU A 1 95 ? -18.078 8.165 9.635 1.00 91.38 95 GLU A O 1
ATOM 763 N N . MET A 1 96 ? -17.534 8.413 11.799 1.00 92.06 96 MET A N 1
ATOM 764 C CA . MET A 1 96 ? -16.192 7.856 11.692 1.00 92.06 96 MET A CA 1
ATOM 765 C C . MET A 1 96 ? -16.264 6.375 11.317 1.00 92.06 96 MET A C 1
ATOM 767 O O . MET A 1 96 ? -15.593 5.954 10.373 1.00 92.06 96 MET A O 1
ATOM 771 N N . GLY A 1 97 ? -17.122 5.601 11.994 1.00 92.44 97 GLY A N 1
ATOM 772 C CA . GLY A 1 97 ? -17.390 4.206 11.636 1.00 92.44 97 GLY A CA 1
ATOM 773 C C . GLY A 1 97 ? -17.855 4.073 10.182 1.00 92.44 97 GLY A C 1
ATOM 774 O O . GLY A 1 97 ? -17.265 3.323 9.403 1.00 92.44 97 GLY A O 1
ATOM 775 N N . ALA A 1 98 ? -18.837 4.881 9.772 1.00 94.25 98 ALA A N 1
ATOM 776 C CA . ALA A 1 98 ? -19.338 4.915 8.402 1.00 94.25 98 ALA A CA 1
ATOM 777 C C . ALA A 1 98 ? -18.231 5.228 7.386 1.00 94.25 98 ALA A C 1
ATOM 779 O O . ALA A 1 98 ? -18.171 4.582 6.337 1.00 94.25 98 ALA A O 1
ATOM 780 N N . PHE A 1 99 ? -17.339 6.177 7.684 1.00 96.00 99 PHE A N 1
ATOM 781 C CA . PHE A 1 99 ? -16.220 6.504 6.806 1.00 96.00 99 PHE A CA 1
ATOM 782 C C . PHE A 1 99 ? -15.250 5.332 6.668 1.00 96.00 99 PHE A C 1
ATOM 784 O O . PHE A 1 99 ? -14.925 4.962 5.540 1.00 96.00 99 PHE A O 1
ATOM 791 N N . TYR A 1 100 ? -14.807 4.729 7.781 1.00 95.75 100 TYR A N 1
ATOM 792 C CA . TYR A 1 100 ? -13.915 3.564 7.747 1.00 95.75 100 TYR A CA 1
ATOM 793 C C . TYR A 1 100 ? -14.506 2.458 6.877 1.00 95.75 100 TYR A C 1
ATOM 795 O O . TYR A 1 100 ? -13.863 2.005 5.930 1.00 95.75 100 TYR A O 1
ATOM 803 N N . ILE A 1 101 ? -15.755 2.069 7.138 1.00 95.81 101 ILE A N 1
ATOM 804 C CA . ILE A 1 101 ? -16.400 0.979 6.404 1.00 95.81 101 ILE A CA 1
ATOM 805 C C . ILE A 1 101 ? -16.608 1.337 4.931 1.00 95.81 101 ILE A C 1
ATOM 807 O O . ILE A 1 101 ? -16.345 0.506 4.061 1.00 95.81 101 ILE A O 1
ATOM 811 N N . THR A 1 102 ? -16.997 2.577 4.625 1.00 97.00 102 THR A N 1
ATOM 812 C CA . THR A 1 102 ? -17.137 3.044 3.237 1.00 97.00 102 THR A CA 1
ATOM 813 C C . THR A 1 102 ? -15.797 3.011 2.506 1.00 97.00 102 THR A C 1
ATOM 815 O O . THR A 1 102 ? -15.730 2.556 1.363 1.00 97.00 102 THR A O 1
ATOM 818 N N . PHE A 1 103 ? -14.711 3.426 3.164 1.00 97.88 103 PHE A N 1
ATOM 819 C CA . PHE A 1 103 ? -13.370 3.351 2.598 1.00 97.88 103 PHE A CA 1
ATOM 820 C C . PHE A 1 103 ? -12.977 1.898 2.325 1.00 97.88 103 PHE A C 1
ATOM 822 O O . PHE A 1 103 ? -12.583 1.574 1.209 1.00 97.88 103 PHE A O 1
ATOM 829 N N . MET A 1 104 ? -13.158 0.990 3.285 1.00 97.38 104 MET A N 1
ATOM 830 C CA . MET A 1 104 ? -12.860 -0.431 3.080 1.00 97.38 104 MET A CA 1
ATOM 831 C C . MET A 1 104 ? -13.669 -1.018 1.915 1.00 97.38 104 MET A C 1
ATOM 833 O O . MET A 1 104 ? -13.111 -1.656 1.019 1.00 97.38 104 MET A O 1
ATOM 837 N N . LYS A 1 105 ? -14.977 -0.748 1.883 1.00 97.06 105 LYS A N 1
ATOM 838 C CA . LYS A 1 105 ? -15.907 -1.242 0.863 1.00 97.06 105 LYS A CA 1
ATOM 839 C C . LYS A 1 105 ? -15.630 -0.706 -0.538 1.00 97.06 105 LYS A C 1
ATOM 841 O O . LYS A 1 105 ? -15.844 -1.445 -1.489 1.00 97.06 105 LYS A O 1
ATOM 846 N N . ASN A 1 106 ? -15.200 0.548 -0.684 1.00 97.69 106 ASN A N 1
ATOM 847 C CA . ASN A 1 106 ? -15.070 1.196 -1.996 1.00 97.69 106 ASN A CA 1
ATOM 848 C C . ASN A 1 106 ? -13.614 1.310 -2.473 1.00 97.69 106 ASN A C 1
ATOM 850 O O . ASN A 1 106 ? -13.349 1.316 -3.676 1.00 97.69 106 ASN A O 1
ATOM 854 N N . HIS A 1 107 ? -12.662 1.413 -1.544 1.00 98.00 107 HIS A N 1
ATOM 855 C CA . HIS A 1 107 ? -11.246 1.613 -1.847 1.00 98.00 107 HIS A CA 1
ATOM 856 C C . HIS A 1 107 ? -10.405 0.354 -1.660 1.00 98.00 107 HIS A C 1
ATOM 858 O O . HIS A 1 107 ? -9.361 0.287 -2.291 1.00 98.00 107 HIS A O 1
ATOM 864 N N . ILE A 1 108 ? -10.814 -0.634 -0.859 1.00 97.88 108 ILE A N 1
ATOM 865 C CA . ILE A 1 108 ? -9.972 -1.810 -0.574 1.00 97.88 108 ILE A CA 1
ATOM 866 C C . ILE A 1 108 ? -10.542 -3.080 -1.206 1.00 97.88 108 ILE A C 1
ATOM 868 O O . ILE A 1 108 ? -9.992 -3.597 -2.177 1.00 97.88 108 ILE A O 1
ATOM 872 N N . PHE A 1 109 ? -11.671 -3.565 -0.694 1.00 97.81 109 PHE A N 1
ATOM 873 C CA . PHE A 1 109 ? -12.215 -4.874 -1.056 1.00 97.81 109 PHE A CA 1
ATOM 874 C C . PHE A 1 109 ? -12.651 -5.053 -2.523 1.00 97.81 109 PHE A C 1
ATOM 876 O O . PHE A 1 109 ? -12.549 -6.182 -3.000 1.00 97.81 109 PHE A O 1
ATOM 883 N N . PRO A 1 110 ? -13.055 -4.020 -3.296 1.00 97.75 110 PRO A N 1
ATOM 884 C CA . PRO A 1 110 ? -13.382 -4.197 -4.715 1.00 97.75 110 PRO A CA 1
ATOM 885 C C . PRO A 1 110 ? -12.204 -4.653 -5.577 1.00 97.75 110 PRO A C 1
ATOM 887 O O . PRO A 1 110 ? -12.412 -5.155 -6.678 1.00 97.75 110 PRO A O 1
ATOM 890 N N . TYR A 1 111 ? -10.976 -4.457 -5.094 1.00 98.12 111 TYR A N 1
ATOM 891 C CA . TYR A 1 111 ? -9.746 -4.792 -5.810 1.00 98.12 111 TYR A CA 1
ATOM 892 C C . TYR A 1 111 ? -9.103 -6.092 -5.327 1.00 98.12 111 TYR A C 1
ATOM 894 O O . TYR A 1 111 ? -8.021 -6.455 -5.786 1.00 98.12 111 TYR A O 1
ATOM 902 N N . LEU A 1 112 ? -9.749 -6.772 -4.382 1.00 97.81 112 LEU A N 1
ATOM 903 C CA . LEU A 1 112 ? -9.271 -7.998 -3.766 1.00 97.81 112 LEU A CA 1
ATOM 904 C C . LEU A 1 112 ? -10.278 -9.119 -4.001 1.00 97.81 112 LEU A C 1
ATOM 906 O O . LEU A 1 112 ? -11.438 -8.900 -4.347 1.00 97.81 112 LEU A O 1
ATOM 910 N N . ASN A 1 113 ? -9.831 -10.350 -3.794 1.00 96.56 113 ASN A N 1
ATOM 911 C CA . ASN A 1 113 ? -10.681 -11.527 -3.874 1.00 96.56 113 ASN A CA 1
ATOM 912 C C . ASN A 1 113 ? -10.238 -12.576 -2.851 1.00 96.56 113 ASN A C 1
ATOM 914 O O . ASN A 1 113 ? -9.095 -12.563 -2.388 1.00 96.56 113 ASN A O 1
ATOM 918 N N . ARG A 1 114 ? -11.148 -13.500 -2.528 1.00 92.94 114 ARG A N 1
ATOM 919 C CA . ARG A 1 114 ? -10.930 -14.501 -1.482 1.00 92.94 114 ARG A CA 1
ATOM 920 C C . ARG A 1 114 ? -9.708 -15.386 -1.735 1.00 92.94 114 ARG A C 1
ATOM 922 O O . ARG A 1 114 ? -9.040 -15.727 -0.771 1.00 92.94 114 ARG A O 1
ATOM 929 N N . GLU A 1 115 ? -9.398 -15.735 -2.985 1.00 92.31 115 GLU A N 1
ATOM 930 C CA . GLU A 1 115 ? -8.239 -16.578 -3.324 1.00 92.31 115 GLU A CA 1
ATOM 931 C C . GLU A 1 115 ? -6.918 -15.902 -2.940 1.00 92.31 115 GLU A C 1
ATOM 933 O O . GLU A 1 115 ? -6.049 -16.528 -2.339 1.00 92.31 115 GLU A O 1
ATOM 938 N N . VAL A 1 116 ? -6.797 -14.601 -3.213 1.00 94.62 116 VAL A N 1
ATOM 939 C CA . VAL A 1 116 ? -5.616 -13.817 -2.833 1.00 94.62 116 VAL A CA 1
ATOM 940 C C . VAL A 1 116 ? -5.551 -13.600 -1.323 1.00 94.62 116 VAL A C 1
ATOM 942 O O . VAL A 1 116 ? -4.465 -13.650 -0.750 1.00 94.62 116 VAL A O 1
ATOM 945 N N . THR A 1 117 ? -6.690 -13.384 -0.664 1.00 94.38 117 THR A N 1
ATOM 946 C CA . THR A 1 117 ? -6.732 -12.997 0.755 1.00 94.38 117 THR A CA 1
ATOM 947 C C . THR A 1 117 ? -6.829 -14.171 1.738 1.00 94.38 117 THR A C 1
ATOM 949 O O . THR A 1 117 ? -6.751 -13.972 2.952 1.00 94.38 117 THR A O 1
ATOM 952 N N . ASP A 1 118 ? -7.046 -15.397 1.259 1.00 90.88 118 ASP A N 1
ATOM 953 C CA . ASP A 1 118 ? -7.130 -16.582 2.117 1.00 90.88 118 ASP A CA 1
ATOM 954 C C . ASP A 1 118 ? -5.797 -16.815 2.837 1.00 90.88 118 ASP A C 1
ATOM 956 O O . ASP A 1 118 ? -4.745 -16.769 2.218 1.00 90.88 118 ASP A O 1
ATOM 960 N N . ARG A 1 119 ? -5.796 -17.042 4.154 1.00 90.06 119 ARG A N 1
ATOM 961 C CA . ARG A 1 119 ? -4.556 -17.088 4.965 1.00 90.06 119 ARG A CA 1
ATOM 962 C C . ARG A 1 119 ? -3.724 -15.791 4.942 1.00 90.06 119 ARG A C 1
ATOM 964 O O . ARG A 1 119 ? -2.587 -15.822 5.394 1.00 90.06 119 ARG A O 1
ATOM 971 N N . VAL A 1 120 ? -4.250 -14.675 4.431 1.00 93.38 120 VAL A N 1
ATOM 972 C CA . VAL A 1 120 ? -3.621 -13.342 4.534 1.00 93.38 120 VAL A CA 1
ATOM 973 C C . VAL A 1 120 ? -4.258 -12.554 5.660 1.00 93.38 120 VAL A C 1
ATOM 975 O O . VAL A 1 120 ? -3.552 -12.069 6.537 1.00 93.38 120 VAL A O 1
ATOM 978 N N . PHE A 1 121 ? -5.589 -12.454 5.661 1.00 92.69 121 PHE A N 1
ATOM 979 C CA . PHE A 1 121 ? -6.264 -11.712 6.714 1.00 92.69 121 PHE A CA 1
ATOM 980 C C . PHE A 1 121 ? -6.256 -12.480 8.038 1.00 92.69 121 PHE A C 1
ATOM 982 O O . PHE A 1 121 ? -6.584 -13.674 8.057 1.00 92.69 121 PHE A O 1
ATOM 989 N N . PRO A 1 122 ? -5.946 -11.799 9.154 1.00 90.19 122 PRO A N 1
ATOM 990 C CA . PRO A 1 122 ? -6.217 -12.331 10.477 1.00 90.19 122 PRO A CA 1
ATOM 991 C C . PRO A 1 122 ? -7.728 -12.381 10.733 1.00 90.19 122 PRO A C 1
ATOM 993 O O . PRO A 1 122 ? -8.547 -11.925 9.934 1.00 90.19 122 PRO A O 1
ATOM 996 N N . MET A 1 123 ? -8.112 -12.916 11.892 1.00 87.75 123 MET A N 1
ATOM 997 C CA . MET A 1 123 ? -9.519 -12.969 12.294 1.00 87.75 123 MET A CA 1
ATOM 998 C C . MET A 1 123 ? -10.140 -11.569 12.418 1.00 87.75 123 MET A C 1
ATOM 1000 O O . MET A 1 123 ? -11.296 -11.384 12.033 1.00 87.75 123 MET A O 1
ATOM 1004 N N . TYR A 1 124 ? -9.376 -10.600 12.938 1.00 91.75 124 TYR A N 1
ATOM 1005 C CA . TYR A 1 124 ? -9.850 -9.244 13.209 1.00 91.75 124 TYR A CA 1
ATOM 1006 C C . TYR A 1 124 ? -9.076 -8.179 12.455 1.00 91.75 124 TYR A C 1
ATOM 1008 O O . TYR A 1 124 ? -7.843 -8.177 12.449 1.00 91.75 124 TYR A O 1
ATOM 1016 N N . TRP A 1 125 ? -9.829 -7.219 11.928 1.00 94.75 125 TRP A N 1
ATOM 1017 C CA . TRP A 1 125 ? -9.312 -5.950 11.447 1.00 94.75 125 TRP A CA 1
ATOM 1018 C C . TRP A 1 125 ? -9.938 -4.811 12.251 1.00 94.75 125 TRP A C 1
ATOM 1020 O O . TRP A 1 125 ? -11.128 -4.523 12.123 1.00 94.75 125 TRP A O 1
ATOM 1030 N N . TYR A 1 126 ? -9.140 -4.182 13.103 1.00 94.88 126 TYR A N 1
ATOM 1031 C CA . TYR A 1 126 ? -9.569 -3.116 13.993 1.00 94.88 126 TYR A CA 1
ATOM 1032 C C . TYR A 1 126 ? -9.568 -1.754 13.297 1.00 94.88 126 TYR A C 1
ATOM 1034 O O . TYR A 1 126 ? -8.601 -1.387 12.631 1.00 94.88 126 TYR A O 1
ATOM 1042 N N . MET A 1 127 ? -10.635 -0.989 13.500 1.00 95.44 127 MET A N 1
ATOM 1043 C CA . MET A 1 127 ? -10.751 0.418 13.126 1.00 95.44 127 MET A CA 1
ATOM 1044 C C . MET A 1 127 ? -10.726 1.237 14.414 1.00 95.44 127 MET A C 1
ATOM 1046 O O . MET A 1 127 ? -11.565 1.037 15.290 1.00 95.44 127 MET A O 1
ATOM 1050 N N . VAL A 1 128 ? -9.735 2.112 14.558 1.00 95.12 128 VAL A N 1
ATOM 1051 C CA . VAL A 1 128 ? -9.435 2.799 15.827 1.00 95.12 128 VAL A CA 1
ATOM 1052 C C . VAL A 1 128 ? -9.167 4.288 15.613 1.00 95.12 128 VAL A C 1
ATOM 1054 O O . VAL A 1 128 ? -9.045 4.758 14.482 1.00 95.12 128 VAL A O 1
ATOM 1057 N N . TYR A 1 129 ? -9.082 5.033 16.708 1.00 95.06 129 TYR A N 1
ATOM 1058 C CA . TYR A 1 129 ? -8.671 6.433 16.767 1.00 95.06 129 TYR A CA 1
ATOM 1059 C C . TYR A 1 129 ? -7.402 6.570 17.626 1.00 95.06 129 TYR A C 1
ATOM 1061 O O . TYR A 1 129 ? -7.148 5.714 18.475 1.00 95.06 129 TYR A O 1
ATOM 1069 N N . ASN A 1 130 ? -6.591 7.615 17.421 1.00 94.69 130 ASN A N 1
ATOM 1070 C CA . ASN A 1 130 ? -5.399 7.903 18.241 1.00 94.69 130 ASN A CA 1
ATOM 1071 C C . ASN A 1 130 ? -4.342 6.778 18.290 1.00 94.69 130 ASN A C 1
ATOM 1073 O O . ASN A 1 130 ? -3.529 6.721 19.216 1.00 94.69 130 ASN A O 1
ATOM 1077 N N . TYR A 1 131 ? -4.316 5.883 17.294 1.00 94.25 131 TYR A N 1
ATOM 1078 C CA . TYR A 1 131 ? -3.427 4.724 17.341 1.00 94.25 131 TYR A CA 1
ATOM 1079 C C . TYR A 1 131 ? -1.958 5.135 17.278 1.00 94.25 131 TYR A C 1
ATOM 1081 O O . TYR A 1 131 ? -1.506 5.739 16.304 1.00 94.25 131 TYR A O 1
ATOM 1089 N N . SER A 1 132 ? -1.209 4.820 18.328 1.00 92.94 132 SER A N 1
ATOM 1090 C CA . SER A 1 132 ? 0.184 5.228 18.474 1.00 92.94 132 SER A CA 1
ATOM 1091 C C . SER A 1 132 ? 0.979 4.251 19.337 1.00 92.94 132 SER A C 1
ATOM 1093 O O . SER A 1 132 ? 0.431 3.487 20.137 1.00 92.94 132 SER A O 1
ATOM 1095 N N . VAL A 1 133 ? 2.303 4.281 19.188 1.00 91.38 133 VAL A N 1
ATOM 1096 C CA . VAL A 1 133 ? 3.221 3.706 20.175 1.00 91.38 133 VAL A CA 1
ATOM 1097 C C . VAL A 1 133 ? 3.614 4.793 21.157 1.00 91.38 133 VAL A C 1
ATOM 1099 O O . VAL A 1 133 ? 4.305 5.738 20.783 1.00 91.38 133 VAL A O 1
ATOM 1102 N N . PHE A 1 134 ? 3.241 4.618 22.419 1.00 91.06 134 PHE A N 1
ATOM 1103 C CA . PHE A 1 134 ? 3.832 5.358 23.522 1.00 91.06 134 PHE A CA 1
ATOM 1104 C C . PHE A 1 134 ? 5.148 4.698 23.923 1.00 91.06 134 PHE A C 1
ATOM 1106 O O . PHE A 1 134 ? 5.196 3.483 24.132 1.00 91.06 134 PHE A O 1
ATOM 1113 N N . THR A 1 135 ? 6.211 5.488 24.044 1.00 90.25 135 THR A N 1
ATOM 1114 C CA . THR A 1 135 ? 7.503 5.032 24.563 1.00 90.25 135 THR A CA 1
ATOM 1115 C C . THR A 1 135 ? 7.948 5.932 25.703 1.00 90.25 135 THR A C 1
ATOM 1117 O O . THR A 1 135 ? 8.051 7.141 25.528 1.00 90.25 135 THR A O 1
ATOM 1120 N N . SER A 1 136 ? 8.276 5.320 26.842 1.00 89.62 136 SER A N 1
ATOM 1121 C CA . SER A 1 136 ? 8.915 5.983 27.981 1.00 89.62 136 SER A CA 1
ATOM 1122 C C . SER A 1 136 ? 10.312 5.401 28.197 1.00 89.62 136 SER A C 1
ATOM 1124 O O . SER A 1 136 ? 10.458 4.254 28.635 1.00 89.62 136 SER A O 1
ATOM 1126 N N . ILE A 1 137 ? 11.343 6.199 27.904 1.00 87.56 137 ILE A N 1
ATOM 1127 C CA . ILE A 1 137 ? 12.749 5.846 28.170 1.00 87.56 137 ILE A CA 1
ATOM 1128 C C . ILE A 1 137 ? 13.130 6.276 29.590 1.00 87.56 137 ILE A C 1
ATOM 1130 O O . ILE A 1 137 ? 13.699 5.491 30.348 1.00 87.56 137 ILE A O 1
ATOM 1134 N N . ILE A 1 138 ? 12.786 7.514 29.957 1.00 87.25 138 ILE A N 1
ATOM 1135 C CA . ILE A 1 138 ? 12.909 8.051 31.315 1.00 87.25 138 ILE A CA 1
ATOM 1136 C C . ILE A 1 138 ? 11.523 8.583 31.697 1.00 87.25 138 ILE A C 1
ATOM 1138 O O . ILE A 1 138 ? 11.112 9.587 31.109 1.00 87.25 138 ILE A O 1
ATOM 1142 N N . PRO A 1 139 ? 10.813 7.939 32.643 1.00 86.69 139 PRO A N 1
ATOM 1143 C CA . PRO A 1 139 ? 9.461 8.344 33.021 1.00 86.69 139 PRO A CA 1
ATOM 1144 C C . PRO A 1 139 ? 9.376 9.834 33.364 1.00 86.69 139 PRO A C 1
ATOM 1146 O O . PRO A 1 139 ? 10.172 10.332 34.164 1.00 86.69 139 PRO A O 1
ATOM 1149 N N . GLY A 1 140 ? 8.435 10.536 32.735 1.00 85.31 140 GLY A N 1
ATOM 1150 C CA . GLY A 1 140 ? 8.200 11.974 32.885 1.00 85.31 140 GLY A CA 1
ATOM 1151 C C . GLY A 1 140 ? 9.266 12.907 32.294 1.00 85.31 140 GLY A C 1
ATOM 1152 O O . GLY A 1 140 ? 9.155 14.116 32.470 1.00 85.31 140 GLY A O 1
ATOM 1153 N N . VAL A 1 141 ? 10.304 12.387 31.627 1.00 88.12 141 VAL A N 1
ATOM 1154 C CA . VAL A 1 141 ? 11.394 13.203 31.046 1.00 88.12 141 VAL A CA 1
ATOM 1155 C C . VAL A 1 141 ? 11.564 12.945 29.555 1.00 88.12 141 VAL A C 1
ATOM 1157 O O . VAL A 1 141 ? 11.735 13.882 28.782 1.00 88.12 141 VAL A O 1
ATOM 1160 N N . LEU A 1 142 ? 11.547 11.677 29.147 1.00 89.12 142 LEU A N 1
ATOM 1161 C CA . LEU A 1 142 ? 11.720 11.278 27.756 1.00 89.12 142 LEU A CA 1
ATOM 1162 C C . LEU A 1 142 ? 10.618 10.296 27.376 1.00 89.12 142 LEU A C 1
ATOM 1164 O O . LEU A 1 142 ? 10.813 9.076 27.368 1.00 89.12 142 LEU A O 1
ATOM 1168 N N . GLU A 1 143 ? 9.463 10.891 27.103 1.00 91.44 143 GLU A N 1
ATOM 1169 C CA . GLU A 1 143 ? 8.226 10.241 26.701 1.00 91.44 143 GLU A CA 1
ATOM 1170 C C . GLU A 1 143 ? 7.778 10.808 25.358 1.00 91.44 143 GLU A C 1
ATOM 1172 O O . GLU A 1 143 ? 7.811 12.020 25.145 1.00 91.44 143 GLU A O 1
ATOM 1177 N N . TYR A 1 144 ? 7.395 9.935 24.434 1.00 92.56 144 TYR A N 1
ATOM 1178 C CA . TYR A 1 144 ? 6.917 10.351 23.122 1.00 92.56 144 TYR A CA 1
ATOM 1179 C C . TYR A 1 144 ? 5.927 9.345 22.544 1.00 92.56 144 TYR A C 1
ATOM 1181 O O . TYR A 1 144 ? 5.941 8.154 22.874 1.00 92.56 144 TYR A O 1
ATOM 1189 N N . TYR A 1 145 ? 5.088 9.853 21.650 1.00 93.31 145 TYR A N 1
ATOM 1190 C CA . TYR A 1 145 ? 4.110 9.106 20.882 1.00 93.31 145 TYR A CA 1
ATOM 1191 C C . TYR A 1 145 ? 4.517 9.094 19.412 1.00 93.31 145 TYR A C 1
ATOM 1193 O O . TYR A 1 145 ? 4.787 10.138 18.815 1.00 93.31 145 TYR A O 1
ATOM 1201 N N . VAL A 1 146 ? 4.535 7.905 18.819 1.00 92.62 146 VAL A N 1
ATOM 1202 C CA . VAL A 1 146 ? 4.699 7.724 17.374 1.00 92.62 146 VAL A CA 1
ATOM 1203 C C . VAL A 1 146 ? 3.362 7.278 16.805 1.00 92.62 146 VAL A C 1
ATOM 1205 O O . VAL A 1 146 ? 2.897 6.186 17.133 1.00 92.62 146 VAL A O 1
ATOM 1208 N N . ALA A 1 147 ? 2.749 8.117 15.969 1.00 93.81 147 ALA A N 1
ATOM 1209 C CA . ALA A 1 147 ? 1.510 7.784 15.280 1.00 93.81 147 ALA A CA 1
ATOM 1210 C C . ALA A 1 147 ? 1.688 6.532 14.411 1.00 93.81 147 ALA A C 1
ATOM 1212 O O . ALA A 1 147 ? 2.662 6.410 13.664 1.00 93.81 147 ALA A O 1
ATOM 1213 N N . LEU A 1 148 ? 0.726 5.617 14.499 1.00 92.19 148 LEU A N 1
ATOM 1214 C CA . LEU A 1 148 ? 0.661 4.413 13.685 1.00 92.19 148 LEU A CA 1
ATOM 1215 C C . LEU A 1 148 ? -0.610 4.441 12.829 1.00 92.19 148 LEU A C 1
ATOM 1217 O O . LEU A 1 148 ? -1.720 4.400 13.362 1.00 92.19 148 LEU A O 1
ATOM 1221 N N . PRO A 1 149 ? -0.489 4.496 11.497 1.00 91.12 149 PRO A N 1
ATOM 1222 C CA . PRO A 1 149 ? -1.647 4.379 10.625 1.00 91.12 149 PRO A CA 1
ATOM 1223 C C . PRO A 1 149 ? -2.159 2.935 10.512 1.00 91.12 149 PRO A C 1
ATOM 1225 O O . PRO A 1 149 ? -3.338 2.725 10.236 1.00 91.12 149 PRO A O 1
ATOM 1228 N N . GLU A 1 150 ? -1.333 1.921 10.737 1.00 89.44 150 GLU A N 1
ATOM 1229 C CA . GLU A 1 150 ? -1.731 0.513 10.663 1.00 89.44 150 GLU A CA 1
ATOM 1230 C C . GLU A 1 150 ? -0.974 -0.336 11.681 1.00 89.44 150 GLU A C 1
ATOM 1232 O O . GLU A 1 150 ? -0.146 0.187 12.429 1.00 89.44 150 GLU A O 1
ATOM 1237 N N . HIS A 1 151 ? -1.313 -1.624 11.741 1.00 83.12 151 HIS A N 1
ATOM 1238 C CA . HIS A 1 151 ? -0.626 -2.580 12.602 1.00 83.12 151 HIS A CA 1
ATOM 1239 C C . HIS A 1 151 ? 0.882 -2.611 12.335 1.00 83.12 151 HIS A C 1
ATOM 1241 O O . HIS A 1 151 ? 1.343 -2.315 11.236 1.00 83.12 151 HIS A O 1
ATOM 1247 N N . ASP A 1 152 ? 1.645 -2.947 13.368 1.00 75.38 152 ASP A N 1
ATOM 1248 C CA . ASP A 1 152 ? 3.082 -3.160 13.231 1.00 75.38 152 ASP A CA 1
ATOM 1249 C C . ASP A 1 152 ? 3.410 -4.632 12.953 1.00 75.38 152 ASP A C 1
ATOM 1251 O O . ASP A 1 152 ? 2.624 -5.524 13.269 1.00 75.38 152 ASP A O 1
ATOM 1255 N N . ASP A 1 153 ? 4.617 -4.895 12.445 1.00 66.38 153 ASP A N 1
ATOM 1256 C CA . ASP A 1 153 ? 5.107 -6.245 12.123 1.00 66.38 153 ASP A CA 1
ATOM 1257 C C . ASP A 1 153 ? 5.092 -7.228 13.317 1.00 66.38 153 ASP A C 1
ATOM 1259 O O . ASP A 1 153 ? 5.158 -8.446 13.137 1.00 66.38 153 ASP A O 1
ATOM 1263 N N . GLY A 1 154 ? 5.036 -6.727 14.556 1.00 68.38 154 GLY A N 1
ATOM 1264 C CA . GLY A 1 154 ? 4.925 -7.541 15.766 1.00 68.38 154 GLY A CA 1
ATOM 1265 C C . GLY A 1 154 ? 3.504 -8.045 16.043 1.00 68.38 154 GLY A C 1
ATOM 1266 O O . GLY A 1 154 ? 3.335 -8.999 16.807 1.00 68.38 154 GLY A O 1
ATOM 1267 N N . GLN A 1 155 ? 2.486 -7.453 15.416 1.00 73.50 155 GLN A N 1
ATOM 1268 C CA . GLN A 1 155 ? 1.068 -7.769 15.597 1.00 73.50 155 GLN A CA 1
ATOM 1269 C C . GLN A 1 155 ? 0.576 -8.730 14.513 1.00 73.50 155 GLN A C 1
ATOM 1271 O O . GLN A 1 155 ? -0.103 -8.363 13.563 1.00 73.50 155 GLN A O 1
ATOM 1276 N N . THR A 1 156 ? 0.916 -10.008 14.664 1.00 73.44 156 THR A N 1
ATOM 1277 C CA . THR A 1 156 ? 0.585 -11.036 13.656 1.00 73.44 156 THR A CA 1
ATOM 1278 C C . THR A 1 156 ? -0.845 -11.578 13.746 1.00 73.44 156 THR A C 1
ATOM 1280 O O . THR A 1 156 ? -1.307 -12.251 12.826 1.00 73.44 156 THR A O 1
ATOM 1283 N N . ASP A 1 157 ? -1.557 -11.327 14.846 1.00 81.38 157 ASP A N 1
ATOM 1284 C CA . ASP A 1 157 ? -2.880 -11.898 15.121 1.00 81.38 157 ASP A CA 1
ATOM 1285 C C . ASP A 1 157 ? -4.049 -10.952 14.807 1.00 81.38 157 ASP A C 1
ATOM 1287 O O . ASP A 1 157 ? -5.212 -11.355 14.910 1.00 81.38 157 ASP A O 1
ATOM 1291 N N . CYS A 1 158 ? -3.762 -9.711 14.410 1.00 88.38 158 CYS A N 1
ATOM 1292 C CA . CYS A 1 158 ? -4.762 -8.730 14.014 1.00 88.38 158 CYS A CA 1
ATOM 1293 C C . CYS A 1 158 ? -4.194 -7.679 13.067 1.00 88.38 158 CYS A C 1
ATOM 1295 O O . CYS A 1 158 ? -3.002 -7.397 13.070 1.00 88.38 158 CYS A O 1
ATOM 1297 N N . TRP A 1 159 ? -5.078 -7.086 12.273 1.00 93.38 159 TRP A N 1
ATOM 1298 C CA . TRP A 1 159 ? -4.772 -5.913 11.466 1.00 93.38 159 TRP A CA 1
ATOM 1299 C C . TRP A 1 159 ? -5.460 -4.702 12.066 1.00 93.38 159 TRP A C 1
ATOM 1301 O O . TRP A 1 159 ? -6.482 -4.825 12.740 1.00 93.38 159 TRP A O 1
ATOM 1311 N N . ILE A 1 160 ? -4.894 -3.523 11.844 1.00 93.75 160 ILE A N 1
ATOM 1312 C CA . ILE A 1 160 ? -5.382 -2.273 12.422 1.00 93.75 160 ILE A CA 1
ATOM 1313 C C . ILE A 1 160 ? -5.349 -1.208 11.339 1.00 93.75 160 ILE A C 1
ATOM 1315 O O . ILE A 1 160 ? -4.451 -1.176 10.498 1.00 93.75 160 ILE A O 1
ATOM 1319 N N . THR A 1 161 ? -6.330 -0.321 11.343 1.00 95.06 161 THR A N 1
ATOM 1320 C CA . THR A 1 161 ? -6.339 0.867 10.502 1.00 95.06 161 THR A CA 1
ATOM 1321 C C . THR A 1 161 ? -6.801 2.060 11.318 1.00 95.06 161 THR A C 1
ATOM 1323 O O . THR A 1 161 ? -7.865 2.056 11.933 1.00 95.06 161 THR A O 1
ATOM 1326 N N . CYS A 1 162 ? -5.966 3.091 11.300 1.00 95.56 162 CYS A N 1
ATOM 1327 C CA . CYS A 1 162 ? -6.212 4.380 11.912 1.00 95.56 162 CYS A CA 1
ATOM 1328 C C . CYS A 1 162 ? -6.044 5.462 10.841 1.00 95.56 162 CYS A C 1
ATOM 1330 O O . CYS A 1 162 ? -5.031 5.508 10.139 1.00 95.56 162 CYS A O 1
ATOM 1332 N N . PHE A 1 163 ? -7.060 6.295 10.655 1.00 95.19 163 PHE A N 1
ATOM 1333 C CA . PHE A 1 163 ? -7.046 7.439 9.746 1.00 95.19 163 PHE A CA 1
ATOM 1334 C C . PHE A 1 163 ? -6.897 8.758 10.489 1.00 95.19 163 PHE A C 1
ATOM 1336 O O . PHE A 1 163 ? -6.536 9.738 9.849 1.00 95.19 163 PHE A O 1
ATOM 1343 N N . TRP A 1 164 ? -7.154 8.804 11.798 1.00 94.56 164 TRP A N 1
ATOM 1344 C CA . TRP A 1 164 ? -7.153 10.050 12.559 1.00 94.56 164 TRP A CA 1
ATOM 1345 C C . TRP A 1 164 ? -6.620 9.883 13.970 1.00 94.56 164 TRP A C 1
ATOM 1347 O O . TRP A 1 164 ? -6.720 8.819 14.579 1.00 94.56 164 TRP A O 1
ATOM 1357 N N . GLY A 1 165 ? -6.134 10.998 14.489 1.00 93.06 165 GLY A N 1
ATOM 1358 C CA . GLY A 1 165 ? -5.800 11.174 15.883 1.00 93.06 165 GLY A CA 1
ATOM 1359 C C . GLY A 1 165 ? -5.570 12.646 16.196 1.00 93.06 165 GLY A C 1
ATOM 1360 O O . GLY A 1 165 ? -5.629 13.508 15.318 1.00 93.06 165 GLY A O 1
ATOM 1361 N N . ASP A 1 166 ? -5.283 12.916 17.454 1.00 91.50 166 ASP A N 1
ATOM 1362 C CA . ASP A 1 166 ? -4.964 14.217 18.001 1.00 91.50 166 ASP A CA 1
ATOM 1363 C C . ASP A 1 166 ? -3.454 14.407 18.063 1.00 91.50 166 ASP A C 1
ATOM 1365 O O . ASP A 1 166 ? -2.674 13.461 18.191 1.00 91.50 166 ASP A O 1
ATOM 1369 N N . LYS A 1 167 ? -3.025 15.670 18.072 1.00 90.94 167 LYS A N 1
ATOM 1370 C CA . LYS A 1 167 ? -1.605 16.029 18.170 1.00 90.94 167 LYS A CA 1
ATOM 1371 C C . LYS A 1 167 ? -0.927 15.456 19.425 1.00 90.94 167 LYS A C 1
ATOM 1373 O O . LYS A 1 167 ? 0.258 15.148 19.385 1.00 90.94 167 LYS A O 1
ATOM 1378 N N . ALA A 1 168 ? -1.671 15.257 20.515 1.00 91.62 168 ALA A N 1
ATOM 1379 C CA . ALA A 1 168 ? -1.153 14.646 21.742 1.00 91.62 168 ALA A CA 1
ATOM 1380 C C . ALA A 1 168 ? -0.613 13.216 21.530 1.00 91.62 168 ALA A C 1
ATOM 1382 O O . ALA A 1 168 ? 0.299 12.799 22.239 1.00 91.62 168 ALA A O 1
ATOM 1383 N N . HIS A 1 169 ? -1.120 12.497 20.523 1.00 92.31 169 HIS A N 1
ATOM 1384 C CA . HIS A 1 169 ? -0.736 11.121 20.195 1.00 92.31 169 HIS A CA 1
ATOM 1385 C C . HIS A 1 169 ? 0.245 11.033 19.011 1.00 92.31 169 HIS A C 1
ATOM 1387 O O . HIS A 1 169 ? 0.466 9.957 18.454 1.00 92.31 169 HIS A O 1
ATOM 1393 N N . SER A 1 170 ? 0.853 12.158 18.621 1.00 93.69 170 SER A N 1
ATOM 1394 C CA . SER A 1 170 ? 1.870 12.225 17.571 1.00 93.69 170 SER A CA 1
ATOM 1395 C C . SER A 1 170 ? 2.898 13.307 17.896 1.00 93.69 170 SER A C 1
ATOM 1397 O O . SER A 1 170 ? 2.703 14.487 17.618 1.00 93.69 170 SER A O 1
ATOM 1399 N N . THR A 1 171 ? 4.019 12.909 18.498 1.00 93.19 171 THR A N 1
ATOM 1400 C CA . THR A 1 171 ? 5.049 13.855 18.952 1.00 93.19 171 THR A CA 1
ATOM 1401 C C . THR A 1 171 ? 5.778 14.543 17.797 1.00 93.19 171 THR A C 1
ATOM 1403 O O . THR A 1 171 ? 6.162 15.703 17.928 1.00 93.19 171 THR A O 1
ATOM 1406 N N . TYR A 1 172 ? 5.996 13.842 16.681 1.00 89.88 172 TYR A N 1
ATOM 1407 C CA . TYR A 1 172 ? 6.872 14.314 15.599 1.00 89.88 172 TYR A CA 1
ATOM 1408 C C . TYR A 1 172 ? 6.123 14.852 14.381 1.00 89.88 172 TYR A C 1
ATOM 1410 O O . TYR A 1 172 ? 6.591 15.798 13.750 1.00 89.88 172 TYR A O 1
ATOM 1418 N N . ASP A 1 173 ? 4.974 14.261 14.059 1.00 91.69 173 ASP A N 1
ATOM 1419 C CA . ASP A 1 173 ? 4.204 14.584 12.862 1.00 91.69 173 ASP A CA 1
ATOM 1420 C C . ASP A 1 173 ? 2.887 15.267 13.235 1.00 91.69 173 ASP A C 1
ATOM 1422 O O . ASP A 1 173 ? 2.284 14.964 14.268 1.00 91.69 173 ASP A O 1
ATOM 1426 N N . ASP A 1 174 ? 2.389 16.153 12.370 1.00 92.31 174 ASP A N 1
ATOM 1427 C CA . ASP A 1 174 ? 1.006 16.607 12.483 1.00 92.31 174 ASP A CA 1
ATOM 1428 C C . ASP A 1 174 ? 0.037 15.423 12.274 1.00 92.31 174 ASP A C 1
ATOM 1430 O O . ASP A 1 174 ? 0.389 14.456 11.588 1.00 92.31 174 ASP A O 1
ATOM 1434 N N . PRO A 1 175 ? -1.194 15.484 12.811 1.00 89.50 175 PRO A N 1
ATOM 1435 C CA . PRO A 1 175 ? -2.125 14.368 12.710 1.00 89.50 175 PRO A CA 1
ATOM 1436 C C . PRO A 1 175 ? -2.392 13.837 11.297 1.00 89.50 175 PRO A C 1
ATOM 1438 O O . PRO A 1 175 ? -2.426 12.627 11.075 1.00 89.50 175 PRO A O 1
ATOM 1441 N N . ILE A 1 176 ? -2.535 14.718 10.309 1.00 91.12 176 ILE A N 1
ATOM 1442 C CA . ILE A 1 176 ? -2.838 14.296 8.938 1.00 91.12 176 ILE A CA 1
ATOM 1443 C C . ILE A 1 176 ? -1.666 13.486 8.377 1.00 91.12 176 ILE A C 1
ATOM 1445 O O . ILE A 1 176 ? -1.856 12.434 7.754 1.00 91.12 176 ILE A O 1
ATOM 1449 N N . THR A 1 177 ? -0.442 13.953 8.622 1.00 91.69 177 THR A N 1
ATOM 1450 C CA . THR A 1 177 ? 0.775 13.272 8.179 1.00 91.69 177 THR A CA 1
ATOM 1451 C C . THR A 1 177 ? 1.023 11.976 8.948 1.00 91.69 177 THR A C 1
ATOM 1453 O O . THR A 1 177 ? 1.367 10.977 8.307 1.00 91.69 177 THR A O 1
ATOM 1456 N N . GLY A 1 178 ? 0.844 11.965 10.271 1.00 91.19 178 GLY A N 1
ATOM 1457 C CA . GLY A 1 178 ? 1.109 10.804 11.126 1.00 91.19 178 GLY A CA 1
ATOM 1458 C C . GLY A 1 178 ? 0.235 9.599 10.769 1.00 91.19 178 GLY A C 1
ATOM 1459 O O . GLY A 1 178 ? 0.743 8.501 10.549 1.00 91.19 178 GLY A O 1
ATOM 1460 N N . TRP A 1 179 ? -1.072 9.820 10.589 1.00 93.44 179 TRP A N 1
ATOM 1461 C CA . TRP A 1 179 ? -2.036 8.753 10.278 1.00 93.44 179 TRP A CA 1
ATOM 1462 C C . TRP A 1 179 ? -2.347 8.583 8.787 1.00 93.44 179 TRP A C 1
ATOM 1464 O O . TRP A 1 179 ? -3.160 7.733 8.415 1.00 93.44 179 TRP A O 1
ATOM 1474 N N . LYS A 1 180 ? -1.690 9.353 7.907 1.00 93.81 180 LYS A N 1
ATOM 1475 C CA . LYS A 1 180 ? -1.917 9.315 6.447 1.00 93.81 180 LYS A CA 1
ATOM 1476 C C . LYS A 1 180 ? -3.405 9.428 6.109 1.00 93.81 180 LYS A C 1
ATOM 1478 O O . LYS A 1 180 ? -3.948 8.656 5.314 1.00 93.81 180 LYS A O 1
ATOM 1483 N N . THR A 1 181 ? -4.052 10.383 6.761 1.00 93.75 181 THR A N 1
ATOM 1484 C CA . THR A 1 181 ? -5.486 10.620 6.679 1.00 93.75 181 THR A CA 1
ATOM 1485 C C . THR A 1 181 ? -5.931 10.839 5.227 1.00 93.75 181 THR A C 1
ATOM 1487 O O . THR A 1 181 ? -5.345 11.683 4.544 1.00 93.75 181 THR A O 1
ATOM 1490 N N . PRO A 1 182 ? -6.972 10.146 4.727 1.00 95.12 182 PRO A N 1
ATOM 1491 C CA . PRO A 1 182 ? -7.628 10.534 3.482 1.00 95.12 182 PRO A CA 1
ATOM 1492 C C . PRO A 1 182 ? -8.317 11.891 3.665 1.00 95.12 182 PRO A C 1
ATOM 1494 O O . PRO A 1 182 ? -9.165 12.033 4.533 1.00 95.12 182 PRO A O 1
ATOM 1497 N N . ILE A 1 183 ? -7.958 12.895 2.872 1.00 93.38 183 ILE A N 1
ATOM 1498 C CA . ILE A 1 183 ? -8.406 14.284 3.021 1.00 93.38 183 ILE A CA 1
ATOM 1499 C C . ILE A 1 183 ? -9.492 14.575 1.985 1.00 93.38 183 ILE A C 1
ATOM 1501 O O . ILE A 1 183 ? -9.263 14.415 0.782 1.00 93.38 183 ILE A O 1
ATOM 1505 N N . ALA A 1 184 ? -10.649 15.061 2.439 1.00 92.06 184 ALA A N 1
ATOM 1506 C CA . ALA A 1 184 ? -11.756 15.455 1.569 1.00 92.06 184 ALA A CA 1
ATOM 1507 C C . ALA A 1 184 ? -11.290 16.384 0.432 1.00 92.06 184 ALA A C 1
ATOM 1509 O O . ALA A 1 184 ? -10.564 17.356 0.653 1.00 92.06 184 ALA A O 1
ATOM 1510 N N . GLY A 1 185 ? -11.694 16.081 -0.803 1.00 93.44 185 GLY A N 1
ATOM 1511 C CA . GLY A 1 185 ? -11.279 16.850 -1.982 1.00 93.44 185 GLY A CA 1
ATOM 1512 C C . GLY A 1 185 ? -9.835 16.613 -2.463 1.00 93.44 185 GLY A C 1
ATOM 1513 O O . GLY A 1 185 ? -9.460 17.151 -3.504 1.00 93.44 185 GLY A O 1
ATOM 1514 N N . ASN A 1 186 ? -9.033 15.782 -1.786 1.00 95.50 186 ASN A N 1
ATOM 1515 C CA . ASN A 1 186 ? -7.679 15.416 -2.211 1.00 95.50 186 ASN A CA 1
ATOM 1516 C C . ASN A 1 186 ? -7.609 13.938 -2.621 1.00 95.50 186 ASN A C 1
ATOM 1518 O O . ASN A 1 186 ? -7.317 13.061 -1.805 1.00 95.50 186 ASN A O 1
ATOM 1522 N N . LYS A 1 187 ? -7.801 13.665 -3.915 1.00 95.50 187 LYS A N 1
ATOM 1523 C CA . LYS A 1 187 ? -7.779 12.301 -4.464 1.00 95.50 187 LYS A CA 1
ATOM 1524 C C . LYS A 1 187 ? -6.480 11.543 -4.168 1.00 95.50 187 LYS A C 1
ATOM 1526 O O . LYS A 1 187 ? -6.521 10.334 -3.945 1.00 95.50 187 LYS A O 1
ATOM 1531 N N . ASP A 1 188 ? -5.338 12.228 -4.148 1.00 94.88 188 ASP A N 1
ATOM 1532 C CA . ASP A 1 188 ? -4.044 11.571 -3.957 1.00 94.88 188 ASP A CA 1
ATOM 1533 C C . ASP A 1 188 ? -3.911 10.961 -2.556 1.00 94.88 188 ASP A C 1
ATOM 1535 O O . ASP A 1 188 ? -3.413 9.848 -2.420 1.00 94.88 188 ASP A O 1
ATOM 1539 N N . SER A 1 189 ? -4.460 11.616 -1.527 1.00 95.44 189 SER A N 1
ATOM 1540 C CA . SER A 1 189 ? -4.478 11.075 -0.159 1.00 95.44 189 SER A CA 1
ATOM 1541 C C . SER A 1 189 ? -5.244 9.743 -0.057 1.00 95.44 189 SER A C 1
ATOM 1543 O O . SER A 1 189 ? -4.752 8.785 0.540 1.00 95.44 189 SER A O 1
ATOM 1545 N N . PHE A 1 190 ? -6.395 9.627 -0.732 1.00 96.94 190 PHE A N 1
ATOM 1546 C CA . PHE A 1 190 ? -7.155 8.376 -0.831 1.00 96.94 190 PHE A CA 1
ATOM 1547 C C . PHE A 1 190 ? -6.398 7.311 -1.629 1.00 96.94 190 PHE A C 1
ATOM 1549 O O . PHE A 1 190 ? -6.435 6.132 -1.272 1.00 96.94 190 PHE A O 1
ATOM 1556 N N . THR A 1 191 ? -5.718 7.706 -2.708 1.00 96.12 191 THR A N 1
ATOM 1557 C CA . THR A 1 191 ? -4.902 6.791 -3.515 1.00 96.12 191 THR A CA 1
ATOM 1558 C C . THR A 1 191 ? -3.712 6.255 -2.725 1.00 96.12 191 THR A C 1
ATOM 1560 O O . THR A 1 191 ? -3.493 5.048 -2.746 1.00 96.12 191 THR A O 1
ATOM 1563 N N . ILE A 1 192 ? -2.992 7.097 -1.978 1.00 95.44 192 ILE A N 1
ATOM 1564 C CA . ILE A 1 192 ? -1.896 6.666 -1.096 1.00 95.44 192 ILE A CA 1
ATOM 1565 C C . ILE A 1 192 ? -2.418 5.683 -0.053 1.00 95.44 192 ILE A C 1
ATOM 1567 O O . ILE A 1 192 ? -1.818 4.627 0.147 1.00 95.44 192 ILE A O 1
ATOM 1571 N N . ARG A 1 193 ? -3.553 5.995 0.586 1.00 95.69 193 ARG A N 1
ATOM 1572 C CA . ARG A 1 193 ? -4.090 5.134 1.640 1.00 95.69 193 ARG A CA 1
ATOM 1573 C C . ARG A 1 193 ? -4.553 3.780 1.110 1.00 95.69 193 ARG A C 1
ATOM 1575 O O . ARG A 1 193 ? -4.276 2.758 1.732 1.00 95.69 193 ARG A O 1
ATOM 1582 N N . ARG A 1 194 ? -5.188 3.768 -0.065 1.00 96.56 194 ARG A N 1
ATOM 1583 C CA . ARG A 1 194 ? -5.562 2.542 -0.781 1.00 96.56 194 ARG A CA 1
ATOM 1584 C C . ARG A 1 194 ? -4.335 1.720 -1.157 1.00 96.56 194 ARG A C 1
ATOM 1586 O O . ARG A 1 194 ? -4.297 0.533 -0.855 1.00 96.56 194 ARG A O 1
ATOM 1593 N N . PHE A 1 195 ? -3.351 2.356 -1.797 1.00 96.88 195 PHE A N 1
ATOM 1594 C CA . PHE A 1 195 ? -2.100 1.718 -2.199 1.00 96.88 195 PHE A CA 1
ATOM 1595 C C . PHE A 1 195 ? -1.442 1.031 -1.009 1.00 96.88 195 PHE A C 1
ATOM 1597 O O . PHE A 1 195 ? -1.141 -0.147 -1.097 1.00 96.88 195 PHE A O 1
ATOM 1604 N N . LYS A 1 196 ? -1.297 1.739 0.112 1.00 94.81 196 LYS A N 1
ATOM 1605 C CA . LYS A 1 196 ? -0.645 1.216 1.309 1.00 94.81 196 LYS A CA 1
ATOM 1606 C C . LYS A 1 196 ? -1.273 -0.084 1.815 1.00 94.81 196 LYS A C 1
ATOM 1608 O O . LYS A 1 196 ? -0.573 -1.073 1.987 1.00 94.81 196 LYS A O 1
ATOM 1613 N N . ILE A 1 197 ? -2.593 -0.083 1.999 1.00 95.69 197 ILE A N 1
ATOM 1614 C CA . ILE A 1 197 ? -3.321 -1.250 2.512 1.00 95.69 197 ILE A CA 1
ATOM 1615 C C . ILE A 1 197 ? -3.277 -2.405 1.500 1.00 95.69 197 ILE A C 1
ATOM 1617 O O . ILE A 1 197 ? -3.027 -3.546 1.871 1.00 95.69 197 ILE A O 1
ATOM 1621 N N . ILE A 1 198 ? -3.500 -2.135 0.211 1.00 97.19 198 ILE A N 1
ATOM 1622 C CA . ILE A 1 198 ? -3.501 -3.190 -0.815 1.00 97.19 198 ILE A CA 1
ATOM 1623 C C . ILE A 1 198 ? -2.093 -3.756 -1.048 1.00 97.19 198 ILE A C 1
ATOM 1625 O O . ILE A 1 198 ? -1.954 -4.960 -1.256 1.00 97.19 198 ILE A O 1
ATOM 1629 N N . ASP A 1 199 ? -1.054 -2.923 -0.991 1.00 96.50 199 ASP A N 1
ATOM 1630 C CA . ASP A 1 199 ? 0.340 -3.355 -1.104 1.00 96.50 199 ASP A CA 1
ATOM 1631 C C . ASP A 1 199 ? 0.705 -4.325 0.022 1.00 96.50 199 ASP A C 1
ATOM 1633 O O . ASP A 1 199 ? 1.292 -5.374 -0.232 1.00 96.50 199 ASP A O 1
ATOM 1637 N N . GLU A 1 200 ? 0.280 -4.043 1.252 1.00 94.19 200 GLU A N 1
ATOM 1638 C CA . GLU A 1 200 ? 0.463 -4.944 2.390 1.00 94.19 200 GLU A CA 1
ATOM 1639 C C . GLU A 1 200 ? -0.271 -6.284 2.210 1.00 94.19 200 GLU A C 1
ATOM 1641 O O . GLU A 1 200 ? 0.313 -7.352 2.429 1.00 94.19 200 GLU A O 1
ATOM 1646 N N . VAL A 1 201 ? -1.517 -6.254 1.718 1.00 95.81 201 VAL A N 1
ATOM 1647 C CA . VAL A 1 201 ? -2.277 -7.469 1.373 1.00 95.81 201 VAL A CA 1
ATOM 1648 C C . VAL A 1 201 ? -1.551 -8.300 0.328 1.00 95.81 201 VAL A C 1
ATOM 1650 O O . VAL A 1 201 ? -1.385 -9.506 0.505 1.00 95.81 201 VAL A O 1
ATOM 1653 N N . ILE A 1 202 ? -1.116 -7.678 -0.766 1.00 97.25 202 ILE A N 1
ATOM 1654 C CA . ILE A 1 202 ? -0.507 -8.392 -1.887 1.00 97.25 202 ILE A CA 1
ATOM 1655 C C . ILE A 1 202 ? 0.878 -8.922 -1.516 1.00 97.25 202 ILE A C 1
ATOM 1657 O O . ILE A 1 202 ? 1.189 -10.065 -1.850 1.00 97.25 202 ILE A O 1
ATOM 1661 N N . ASN A 1 203 ? 1.697 -8.160 -0.788 1.00 95.56 203 ASN A N 1
ATOM 1662 C CA . ASN A 1 203 ? 2.996 -8.653 -0.329 1.00 95.56 203 ASN A CA 1
ATOM 1663 C C . ASN A 1 203 ? 2.841 -9.814 0.660 1.00 95.56 203 ASN A C 1
ATOM 1665 O O . ASN A 1 203 ? 3.560 -10.808 0.543 1.00 95.56 203 ASN A O 1
ATOM 1669 N N . THR A 1 204 ? 1.858 -9.753 1.564 1.00 94.69 204 THR A N 1
ATOM 1670 C CA . THR A 1 204 ? 1.534 -10.880 2.452 1.00 94.69 204 THR A CA 1
ATOM 1671 C C . THR A 1 204 ? 1.021 -12.088 1.660 1.00 94.69 204 THR A C 1
ATOM 1673 O O . THR A 1 204 ? 1.434 -13.219 1.915 1.00 94.69 204 THR A O 1
ATOM 1676 N N . ALA A 1 205 ? 0.192 -11.874 0.635 1.00 97.12 205 ALA A N 1
ATOM 1677 C CA . ALA A 1 205 ? -0.273 -12.934 -0.262 1.00 97.12 205 ALA A CA 1
ATOM 1678 C C . ALA A 1 205 ? 0.884 -13.608 -1.022 1.00 97.12 205 ALA A C 1
ATOM 1680 O O . ALA A 1 205 ? 0.892 -14.830 -1.177 1.00 97.12 205 ALA A O 1
ATOM 1681 N N . ILE A 1 206 ? 1.880 -12.833 -1.461 1.00 97.00 206 ILE A N 1
ATOM 1682 C CA . ILE A 1 206 ? 3.112 -13.353 -2.069 1.00 97.00 206 ILE A CA 1
ATOM 1683 C C . ILE A 1 206 ? 3.910 -14.167 -1.044 1.00 97.00 206 ILE A C 1
ATOM 1685 O O . ILE A 1 206 ? 4.331 -15.285 -1.339 1.00 97.00 206 ILE A O 1
ATOM 1689 N N . ALA A 1 207 ? 4.100 -13.639 0.169 1.00 94.88 207 ALA A N 1
ATOM 1690 C CA . ALA A 1 207 ? 4.832 -14.319 1.238 1.00 94.88 207 ALA A CA 1
ATOM 1691 C C . ALA A 1 207 ? 4.186 -15.661 1.628 1.00 94.88 207 ALA A C 1
ATOM 1693 O O . ALA A 1 207 ? 4.893 -16.645 1.846 1.00 94.88 207 ALA A O 1
ATOM 1694 N N . ASN A 1 208 ? 2.852 -15.724 1.632 1.00 95.19 208 ASN A N 1
ATOM 1695 C CA . ASN A 1 208 ? 2.081 -16.921 1.979 1.00 95.19 208 ASN A CA 1
ATOM 1696 C C . ASN A 1 208 ? 1.871 -17.890 0.799 1.00 95.19 208 ASN A C 1
ATOM 1698 O O . ASN A 1 208 ? 1.253 -18.951 0.968 1.00 95.19 208 ASN A O 1
ATOM 1702 N N . GLY A 1 209 ? 2.396 -17.549 -0.385 1.00 96.38 209 GLY A N 1
ATOM 1703 C CA . GLY A 1 209 ? 2.352 -18.375 -1.592 1.00 96.38 209 GLY A CA 1
ATOM 1704 C C . GLY A 1 209 ? 1.008 -18.371 -2.324 1.00 96.38 209 GLY A C 1
ATOM 1705 O O . GLY A 1 209 ? 0.787 -19.225 -3.180 1.00 96.38 209 GLY A O 1
ATOM 1706 N N . ASN A 1 210 ? 0.114 -17.434 -2.007 1.00 97.00 210 ASN A N 1
ATOM 1707 C CA . ASN A 1 210 ? -1.151 -17.262 -2.727 1.00 97.00 210 ASN A CA 1
ATOM 1708 C C . ASN A 1 210 ? -0.925 -16.635 -4.102 1.00 97.00 210 ASN A C 1
ATOM 1710 O O . ASN A 1 210 ? -1.618 -16.964 -5.058 1.00 97.00 210 ASN A O 1
ATOM 1714 N N . ILE A 1 211 ? 0.071 -15.752 -4.201 1.00 97.81 211 ILE A N 1
ATOM 1715 C CA . ILE A 1 211 ? 0.573 -15.214 -5.464 1.00 97.81 211 ILE A CA 1
ATOM 1716 C C . ILE A 1 211 ? 2.006 -15.710 -5.631 1.00 97.81 211 ILE A C 1
ATOM 1718 O O . ILE A 1 211 ? 2.861 -15.460 -4.786 1.00 97.81 211 ILE A O 1
ATOM 1722 N N . ILE A 1 212 ? 2.281 -16.405 -6.732 1.00 97.31 212 ILE A N 1
ATOM 1723 C CA . ILE A 1 212 ? 3.621 -16.907 -7.043 1.00 97.31 212 ILE A CA 1
ATOM 1724 C C . ILE A 1 212 ? 4.240 -15.962 -8.066 1.00 97.31 212 ILE A C 1
ATOM 1726 O O . ILE A 1 212 ? 3.669 -15.743 -9.138 1.00 97.31 212 ILE A O 1
ATOM 1730 N N . ILE A 1 213 ? 5.399 -15.391 -7.737 1.00 97.25 213 ILE A N 1
ATOM 1731 C CA . ILE A 1 213 ? 6.145 -14.540 -8.666 1.00 97.25 213 ILE A CA 1
ATOM 1732 C C . ILE A 1 213 ? 6.746 -15.434 -9.765 1.00 97.25 213 ILE A C 1
ATOM 1734 O O . ILE A 1 213 ? 7.428 -16.408 -9.445 1.00 97.25 213 ILE A O 1
ATOM 1738 N N . PRO A 1 214 ? 6.513 -15.121 -11.052 1.00 96.62 214 PRO A N 1
ATOM 1739 C CA . PRO A 1 214 ? 7.034 -15.879 -12.183 1.00 96.62 214 PRO A CA 1
ATOM 1740 C C . PRO A 1 214 ? 8.476 -15.441 -12.453 1.00 96.62 214 PRO A C 1
ATOM 1742 O O . PRO A 1 214 ? 8.735 -14.746 -13.435 1.00 96.62 214 PRO A O 1
ATOM 1745 N N . GLU A 1 215 ? 9.391 -15.742 -11.525 1.00 92.62 215 GLU A N 1
ATOM 1746 C CA . GLU A 1 215 ? 10.753 -15.197 -11.568 1.00 92.62 215 GLU A CA 1
ATOM 1747 C C . GLU A 1 215 ? 11.427 -15.509 -12.904 1.00 92.62 215 GLU A C 1
ATOM 1749 O O . GLU A 1 215 ? 11.823 -14.570 -13.572 1.00 92.62 215 GLU A O 1
ATOM 1754 N N . ASP A 1 216 ? 11.436 -16.753 -13.387 1.00 92.19 216 ASP A N 1
ATOM 1755 C CA . ASP A 1 216 ? 12.107 -17.103 -14.650 1.00 92.19 216 ASP A CA 1
ATOM 1756 C C . ASP A 1 216 ? 11.575 -16.323 -15.872 1.00 92.19 216 ASP A C 1
ATOM 1758 O O . ASP A 1 216 ? 12.352 -15.817 -16.688 1.00 92.19 216 ASP A O 1
ATOM 1762 N N . GLU A 1 217 ? 10.250 -16.198 -16.026 1.00 96.19 217 GLU A N 1
ATOM 1763 C CA . GLU A 1 217 ? 9.673 -15.481 -17.170 1.00 96.19 217 GLU A CA 1
ATOM 1764 C C . GLU A 1 217 ? 9.812 -13.963 -17.038 1.00 96.19 217 GLU A C 1
ATOM 1766 O O . GLU A 1 217 ? 10.045 -13.260 -18.030 1.00 96.19 217 GLU A O 1
ATOM 1771 N N . PHE A 1 218 ? 9.669 -13.444 -15.819 1.00 97.62 218 PHE A N 1
ATOM 1772 C CA . PHE A 1 218 ? 9.865 -12.030 -15.548 1.00 97.62 218 PHE A CA 1
ATOM 1773 C C . PHE A 1 218 ? 11.335 -11.631 -15.682 1.00 97.62 218 PHE A C 1
ATOM 1775 O O . PHE A 1 218 ? 11.618 -10.554 -16.204 1.00 97.62 218 PHE A O 1
ATOM 1782 N N . ASP A 1 219 ? 12.262 -12.488 -15.271 1.00 96.50 219 ASP A N 1
ATOM 1783 C CA . ASP A 1 219 ? 13.690 -12.191 -15.199 1.00 96.50 219 ASP A CA 1
ATOM 1784 C C . ASP A 1 219 ? 14.366 -12.167 -16.573 1.00 96.50 219 ASP A C 1
ATOM 1786 O O . ASP A 1 219 ? 15.423 -11.568 -16.764 1.00 96.50 219 ASP A O 1
ATOM 1790 N N . ALA A 1 220 ? 13.716 -12.752 -17.580 1.00 96.69 220 ALA A N 1
ATOM 1791 C CA . ALA A 1 220 ? 14.225 -12.802 -18.940 1.00 96.69 220 ALA A CA 1
ATOM 1792 C C . ALA A 1 220 ? 14.651 -11.412 -19.461 1.00 96.69 220 ALA A C 1
ATOM 1794 O O . ALA A 1 220 ? 13.823 -10.518 -19.671 1.00 96.69 220 ALA A O 1
ATOM 1795 N N . GLY A 1 221 ? 15.952 -11.251 -19.716 1.00 94.94 221 GLY A N 1
ATOM 1796 C CA . GLY A 1 221 ? 16.551 -10.025 -20.251 1.00 94.94 221 GLY A CA 1
ATOM 1797 C C . GLY A 1 221 ? 17.090 -9.045 -19.205 1.00 94.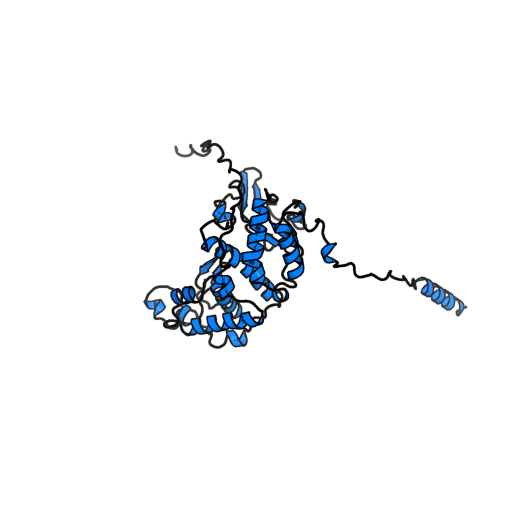94 221 GLY A C 1
ATOM 1798 O O . GLY A 1 221 ? 17.674 -8.038 -19.599 1.00 94.94 221 GLY A O 1
ATOM 1799 N N . PHE A 1 222 ? 16.931 -9.321 -17.909 1.00 97.56 222 PHE A N 1
ATOM 1800 C CA . PHE A 1 222 ? 17.624 -8.578 -16.860 1.00 97.56 222 PHE A CA 1
ATOM 1801 C C . PHE A 1 222 ? 19.084 -9.032 -16.716 1.00 97.56 222 PHE A C 1
ATOM 1803 O O . PHE A 1 222 ? 19.441 -10.168 -17.022 1.00 97.56 222 PHE A O 1
ATOM 1810 N N . ASP A 1 223 ? 19.936 -8.125 -16.239 1.00 96.69 223 ASP A N 1
ATOM 1811 C CA . ASP A 1 223 ? 21.299 -8.438 -15.804 1.00 96.69 223 ASP A CA 1
ATOM 1812 C C . ASP A 1 223 ? 21.493 -7.847 -14.407 1.00 96.69 223 ASP A C 1
ATOM 1814 O O . ASP A 1 223 ? 21.674 -6.640 -14.244 1.00 96.69 223 ASP A O 1
ATOM 1818 N N . HIS A 1 224 ? 21.445 -8.729 -13.411 1.00 95.81 224 HIS A N 1
ATOM 1819 C CA . HIS A 1 224 ? 21.551 -8.379 -11.994 1.00 95.81 224 HIS A CA 1
ATOM 1820 C C . HIS A 1 224 ? 22.985 -8.379 -11.461 1.00 95.81 224 HIS A C 1
ATOM 1822 O O . HIS A 1 224 ? 23.198 -8.211 -10.264 1.00 95.81 224 HIS A O 1
ATOM 1828 N N . LEU A 1 225 ? 23.978 -8.601 -12.326 1.00 95.69 225 LEU A N 1
ATOM 1829 C CA . LEU A 1 225 ? 25.381 -8.715 -11.926 1.00 95.69 225 LEU A CA 1
ATOM 1830 C C . LEU A 1 225 ? 26.153 -7.420 -12.175 1.00 95.69 225 LEU A C 1
ATOM 1832 O O . LEU A 1 225 ? 27.029 -7.060 -11.388 1.00 95.69 225 LEU A O 1
ATOM 1836 N N . THR A 1 226 ? 25.852 -6.725 -13.272 1.00 97.75 226 THR A N 1
ATOM 1837 C CA . THR A 1 226 ? 26.547 -5.480 -13.622 1.00 97.75 226 THR A CA 1
ATOM 1838 C C . THR A 1 226 ? 25.979 -4.295 -12.832 1.00 97.75 226 THR A C 1
ATOM 1840 O O . THR A 1 226 ? 24.770 -4.071 -12.899 1.00 97.75 226 THR A O 1
ATOM 1843 N N . PRO A 1 227 ? 26.818 -3.487 -12.151 1.00 98.06 227 PRO A N 1
ATOM 1844 C CA . PRO A 1 227 ? 26.362 -2.285 -11.457 1.00 98.06 227 PRO A CA 1
ATOM 1845 C C . PRO A 1 227 ? 25.592 -1.317 -12.364 1.00 98.06 227 PRO A C 1
ATOM 1847 O O . PRO A 1 227 ? 25.974 -1.083 -13.515 1.00 98.06 227 PRO A O 1
ATOM 1850 N N . ILE A 1 228 ? 24.524 -0.732 -11.827 1.00 98.19 228 ILE A N 1
ATOM 1851 C CA . ILE A 1 228 ? 23.697 0.276 -12.497 1.00 98.19 228 ILE A CA 1
ATOM 1852 C C . ILE A 1 228 ? 24.198 1.690 -12.210 1.00 98.19 228 ILE A C 1
ATOM 1854 O O . ILE A 1 228 ? 24.691 2.000 -11.128 1.00 98.19 228 ILE A O 1
ATOM 1858 N N . VAL A 1 229 ? 23.992 2.582 -13.175 1.00 98.12 229 VAL A N 1
ATOM 1859 C CA . VAL A 1 229 ? 24.209 4.022 -13.021 1.00 98.12 229 VAL A CA 1
ATOM 1860 C C . VAL A 1 229 ? 22.885 4.678 -12.648 1.00 98.12 229 VAL A C 1
ATOM 1862 O O . VAL A 1 229 ? 21.887 4.518 -13.349 1.00 98.12 229 VAL A O 1
ATOM 1865 N N . ARG A 1 230 ? 22.862 5.431 -11.544 1.00 96.19 230 ARG A N 1
ATOM 1866 C CA . ARG A 1 230 ? 21.627 6.011 -10.980 1.00 96.19 230 ARG A CA 1
ATOM 1867 C C . ARG A 1 230 ? 21.590 7.530 -10.931 1.00 96.19 230 ARG A C 1
ATOM 1869 O O . ARG A 1 230 ? 20.583 8.095 -10.498 1.00 96.19 230 ARG A O 1
ATOM 1876 N N . SER A 1 231 ? 22.682 8.207 -11.273 1.00 95.19 231 SER A N 1
ATOM 1877 C CA . SER A 1 231 ? 22.697 9.669 -11.265 1.00 95.19 231 SER A CA 1
ATOM 1878 C C . SER A 1 231 ? 21.804 10.219 -12.382 1.00 95.19 231 SER A C 1
ATOM 1880 O O . SER A 1 231 ? 21.641 9.606 -13.433 1.00 95.19 231 SER A O 1
ATOM 1882 N N . GLU A 1 232 ? 21.162 11.354 -12.116 1.00 93.88 232 GLU A N 1
ATOM 1883 C CA . GLU A 1 232 ? 20.119 11.934 -12.974 1.00 93.88 232 GLU A CA 1
ATOM 1884 C C . GLU A 1 232 ? 20.657 12.969 -13.976 1.00 93.88 232 GLU A C 1
ATOM 1886 O O . GLU A 1 232 ? 19.876 13.571 -14.723 1.00 93.88 232 GLU A O 1
ATOM 1891 N N . ASP A 1 233 ? 21.976 13.176 -13.989 1.00 96.00 233 ASP A N 1
ATOM 1892 C CA . ASP A 1 233 ? 22.667 14.052 -14.929 1.00 96.00 233 ASP A CA 1
ATOM 1893 C C . ASP A 1 233 ? 22.664 13.491 -16.365 1.00 96.00 233 ASP A C 1
ATOM 1895 O O . ASP A 1 233 ? 22.380 12.317 -16.617 1.00 96.00 233 ASP A O 1
ATOM 1899 N N . ILE A 1 234 ? 22.950 14.368 -17.328 1.00 95.00 234 ILE A N 1
ATOM 1900 C CA . ILE A 1 234 ? 22.854 14.068 -18.763 1.00 95.00 234 ILE A CA 1
ATOM 1901 C C . ILE A 1 234 ? 23.837 12.963 -19.180 1.00 95.00 234 ILE A C 1
ATOM 1903 O O . ILE A 1 234 ? 23.489 12.141 -20.029 1.00 95.00 234 ILE A O 1
ATOM 1907 N N . GLU A 1 235 ? 25.036 12.924 -18.594 1.00 95.69 235 GLU A N 1
ATOM 1908 C CA . GLU A 1 235 ? 26.067 11.938 -18.938 1.00 95.69 235 GLU A CA 1
ATOM 1909 C C . GLU A 1 235 ? 25.651 10.551 -18.445 1.00 95.69 235 GLU A C 1
ATOM 1911 O O . GLU A 1 235 ? 25.611 9.596 -19.222 1.00 95.69 235 GLU A O 1
ATOM 1916 N N . SER A 1 236 ? 25.207 10.468 -17.190 1.00 95.56 236 SER A N 1
ATOM 1917 C CA . SER A 1 236 ? 24.675 9.244 -16.591 1.00 95.56 236 SER A CA 1
ATOM 1918 C C . SER A 1 236 ? 23.459 8.706 -17.342 1.00 95.56 236 SER A C 1
ATOM 1920 O O . SER A 1 236 ? 23.359 7.505 -17.573 1.00 95.56 236 SER A O 1
ATOM 1922 N N . LYS A 1 237 ? 22.557 9.579 -17.807 1.00 95.69 237 LYS A N 1
ATOM 1923 C CA . LYS A 1 237 ? 21.410 9.186 -18.646 1.00 95.69 237 LYS A CA 1
ATOM 1924 C C . LYS A 1 237 ? 21.809 8.701 -20.035 1.00 95.69 237 LYS A C 1
ATOM 1926 O O . LYS A 1 237 ? 21.043 7.968 -20.662 1.00 95.69 237 LYS A O 1
ATOM 1931 N N . ALA A 1 238 ? 22.976 9.086 -20.547 1.00 95.19 238 ALA A N 1
ATOM 1932 C CA . ALA A 1 238 ? 23.508 8.578 -21.808 1.00 95.19 238 ALA A CA 1
ATOM 1933 C C . ALA A 1 238 ? 24.152 7.188 -21.650 1.00 95.19 238 ALA A C 1
ATOM 1935 O O . ALA A 1 238 ? 24.145 6.418 -22.613 1.00 95.19 238 ALA A O 1
ATOM 1936 N N . ASP A 1 239 ? 24.586 6.823 -20.441 1.00 96.94 239 ASP A N 1
ATOM 1937 C CA . ASP A 1 239 ? 25.202 5.530 -20.133 1.00 96.94 239 ASP A CA 1
ATOM 1938 C C . ASP A 1 239 ? 24.257 4.344 -20.450 1.00 96.94 239 ASP A C 1
ATOM 1940 O O . ASP A 1 239 ? 23.044 4.435 -20.207 1.00 96.94 239 ASP A O 1
ATOM 1944 N N . PRO A 1 240 ? 24.750 3.237 -21.041 1.00 95.94 240 PRO A N 1
ATOM 1945 C CA . PRO A 1 240 ? 23.947 2.033 -21.277 1.00 95.94 240 PRO A CA 1
ATOM 1946 C C . PRO A 1 240 ? 23.512 1.311 -19.989 1.00 95.94 240 PRO A C 1
ATOM 1948 O O . PRO A 1 240 ? 22.480 0.643 -19.996 1.00 95.94 240 PRO A O 1
ATOM 1951 N N . ASN A 1 241 ? 24.253 1.461 -18.890 1.00 97.69 241 ASN A N 1
ATOM 1952 C CA . ASN A 1 241 ? 23.944 0.907 -17.572 1.00 97.69 241 ASN A CA 1
ATOM 1953 C C . ASN A 1 241 ? 23.063 1.830 -16.719 1.00 97.69 241 ASN A C 1
ATOM 1955 O O . ASN A 1 241 ? 22.813 1.524 -15.553 1.00 97.69 241 ASN A O 1
ATOM 1959 N N . TYR A 1 242 ? 22.553 2.934 -17.276 1.00 98.25 242 TYR A N 1
ATOM 1960 C CA . TYR A 1 242 ? 21.552 3.752 -16.597 1.00 98.25 242 TYR A CA 1
ATOM 1961 C C . TYR A 1 242 ? 20.348 2.899 -16.177 1.00 98.25 242 TYR A C 1
ATOM 1963 O O . TYR A 1 242 ? 19.758 2.192 -16.999 1.00 98.25 242 TYR A O 1
ATOM 1971 N N . TYR A 1 243 ? 19.979 2.973 -14.900 1.00 98.06 243 TYR A N 1
ATOM 1972 C CA . TYR A 1 243 ? 19.043 2.052 -14.251 1.00 98.06 243 TYR A CA 1
ATOM 1973 C C . TYR A 1 243 ? 17.708 1.884 -15.001 1.00 98.06 243 TYR A C 1
ATOM 1975 O O . TYR A 1 243 ? 17.248 0.757 -15.184 1.00 98.06 243 TYR A O 1
ATOM 1983 N N . LEU A 1 244 ? 17.136 2.966 -15.546 1.00 97.88 244 LEU A N 1
ATOM 1984 C CA . LEU A 1 244 ? 15.893 2.891 -16.324 1.00 97.88 244 LEU A CA 1
ATOM 1985 C C . LEU A 1 244 ? 16.073 2.189 -17.680 1.00 97.88 244 LEU A C 1
ATOM 1987 O O . LEU A 1 244 ? 15.222 1.396 -18.078 1.00 97.88 244 LEU A O 1
ATOM 1991 N N . LYS A 1 245 ? 17.196 2.397 -18.384 1.00 96.44 245 LYS A N 1
ATOM 1992 C CA . LYS A 1 245 ? 17.488 1.652 -19.630 1.00 96.44 245 LYS A CA 1
ATOM 1993 C C . LYS A 1 245 ? 17.669 0.162 -19.364 1.00 96.44 245 LYS A C 1
ATOM 1995 O O . LYS A 1 245 ? 17.328 -0.662 -20.206 1.00 96.44 245 LYS A O 1
ATOM 2000 N N . ARG A 1 246 ? 18.186 -0.154 -18.179 1.00 97.38 246 ARG A N 1
ATOM 2001 C CA . ARG A 1 246 ? 18.416 -1.508 -17.677 1.00 97.38 246 ARG A CA 1
ATOM 2002 C C . ARG A 1 246 ? 17.165 -2.171 -17.096 1.00 97.38 246 ARG A C 1
ATOM 2004 O O . ARG A 1 246 ? 17.234 -3.335 -16.725 1.00 97.38 246 ARG A O 1
ATOM 2011 N N . GLY A 1 247 ? 16.027 -1.474 -17.057 1.00 97.81 247 GLY A N 1
ATOM 2012 C CA . GLY A 1 247 ? 14.762 -2.056 -16.614 1.00 97.81 247 GLY A CA 1
ATOM 2013 C C . GLY A 1 247 ? 14.493 -1.959 -15.117 1.00 97.81 247 GLY A C 1
ATOM 2014 O O . GLY A 1 247 ? 13.572 -2.614 -14.646 1.00 97.81 247 GLY A O 1
ATOM 2015 N N . TYR A 1 248 ? 15.245 -1.174 -14.353 1.00 98.31 248 TYR A N 1
ATOM 2016 C CA . TYR A 1 248 ? 15.045 -1.050 -12.910 1.00 98.31 248 TYR A CA 1
ATOM 2017 C C . TYR A 1 248 ? 14.315 0.259 -12.613 1.00 98.31 248 TYR A C 1
ATOM 2019 O O . TYR A 1 248 ? 14.966 1.291 -12.571 1.00 98.31 248 TYR A O 1
ATOM 2027 N N . PRO A 1 249 ? 12.985 0.288 -12.420 1.00 97.19 249 PRO A N 1
ATOM 2028 C CA . PRO A 1 249 ? 12.276 1.539 -12.147 1.00 97.19 249 PRO A CA 1
ATOM 2029 C C . PRO A 1 249 ? 12.437 2.017 -10.698 1.00 97.19 249 PRO A C 1
ATOM 2031 O O . PRO A 1 249 ? 12.054 3.142 -10.381 1.00 97.19 249 PRO A O 1
ATOM 2034 N N . GLY A 1 250 ? 12.984 1.173 -9.820 1.00 97.25 250 GLY A N 1
ATOM 2035 C CA . GLY A 1 250 ? 12.893 1.346 -8.375 1.00 97.25 250 GLY A CA 1
ATOM 2036 C C . GLY A 1 250 ? 11.550 0.838 -7.856 1.00 97.25 250 GLY A C 1
ATOM 2037 O O . GLY A 1 250 ? 11.038 -0.161 -8.361 1.00 97.25 250 GLY A O 1
ATOM 2038 N N . ASN A 1 251 ? 10.992 1.499 -6.851 1.00 97.06 251 ASN A N 1
ATOM 2039 C CA . ASN A 1 251 ? 9.797 1.046 -6.144 1.00 97.06 251 ASN A CA 1
ATOM 2040 C C . ASN A 1 251 ? 8.952 2.223 -5.634 1.00 97.06 251 ASN A C 1
ATOM 2042 O O . ASN A 1 251 ? 9.293 3.393 -5.827 1.00 97.06 251 ASN A O 1
ATOM 2046 N N . VAL A 1 252 ? 7.822 1.908 -5.001 1.00 97.25 252 VAL A N 1
ATOM 2047 C CA . VAL A 1 252 ? 7.043 2.879 -4.226 1.00 97.25 252 VAL A CA 1
ATOM 2048 C C . VAL A 1 252 ? 7.151 2.487 -2.767 1.00 97.25 252 VAL A C 1
ATOM 2050 O O . VAL A 1 252 ? 6.858 1.355 -2.399 1.00 97.25 252 VAL A O 1
ATOM 2053 N N . ASN A 1 253 ? 7.564 3.426 -1.926 1.00 91.88 253 ASN A N 1
ATOM 2054 C CA . ASN A 1 253 ? 7.659 3.194 -0.497 1.00 91.88 253 ASN A CA 1
ATOM 2055 C C . ASN A 1 253 ? 6.253 2.977 0.095 1.00 91.88 253 ASN A C 1
ATOM 2057 O O . ASN A 1 253 ? 5.421 3.887 0.060 1.00 91.88 253 ASN A O 1
ATOM 2061 N N . SER A 1 254 ? 6.009 1.799 0.673 1.00 85.06 254 SER A N 1
ATOM 2062 C CA . SER A 1 254 ? 4.702 1.384 1.207 1.00 85.06 254 SER A CA 1
ATOM 2063 C C . SER A 1 254 ? 4.166 2.316 2.301 1.00 85.06 254 SER A C 1
ATOM 2065 O O . SER A 1 254 ? 2.958 2.478 2.443 1.00 85.06 254 SER A O 1
ATOM 2067 N N . LEU A 1 255 ? 5.041 3.009 3.041 1.00 80.88 255 LEU A N 1
ATOM 2068 C CA . LEU A 1 255 ? 4.635 3.927 4.111 1.00 80.88 255 LEU A CA 1
ATOM 2069 C C . LEU A 1 255 ? 4.199 5.306 3.600 1.00 80.88 255 LEU A C 1
ATOM 2071 O O . LEU A 1 255 ? 3.248 5.886 4.126 1.00 80.88 255 LEU A O 1
ATOM 2075 N N . SER A 1 256 ? 4.908 5.850 2.610 1.00 85.75 256 SER A N 1
ATOM 2076 C CA . SER A 1 256 ? 4.714 7.222 2.119 1.00 85.75 256 SER A CA 1
ATOM 2077 C C . SER A 1 256 ? 3.959 7.311 0.793 1.00 85.75 256 SER A C 1
ATOM 2079 O O . SER A 1 256 ? 3.520 8.399 0.425 1.00 85.75 256 SER A O 1
ATOM 2081 N N . GLY A 1 257 ? 3.831 6.203 0.058 1.00 90.38 257 GLY A N 1
ATOM 2082 C CA . GLY A 1 257 ? 3.254 6.174 -1.285 1.00 90.38 257 GLY A CA 1
ATOM 2083 C C . GLY A 1 257 ? 4.074 6.946 -2.323 1.00 90.38 257 GLY A C 1
ATOM 2084 O O . GLY A 1 257 ? 3.532 7.302 -3.372 1.00 90.38 257 GLY A O 1
ATOM 2085 N N . LYS A 1 258 ? 5.349 7.246 -2.028 1.00 93.69 258 LYS A N 1
ATOM 2086 C CA . LYS A 1 258 ? 6.265 7.979 -2.911 1.00 93.69 258 LYS A CA 1
ATOM 2087 C C . LYS A 1 258 ? 7.148 7.021 -3.701 1.00 93.69 258 LYS A C 1
ATOM 2089 O O . LYS A 1 258 ? 7.659 6.049 -3.150 1.00 93.69 258 LYS A O 1
ATOM 2094 N N . HIS A 1 259 ? 7.342 7.338 -4.977 1.00 96.06 259 HIS A N 1
ATOM 2095 C CA . HIS A 1 259 ? 8.293 6.649 -5.845 1.00 96.06 259 HIS A CA 1
ATOM 2096 C C . HIS A 1 259 ? 9.740 6.996 -5.473 1.00 96.06 259 HIS A C 1
ATOM 2098 O O . HIS A 1 259 ? 10.059 8.151 -5.178 1.00 96.06 259 HIS A O 1
ATOM 2104 N N . SER A 1 260 ? 10.607 5.991 -5.532 1.00 95.62 260 SER A N 1
ATOM 2105 C CA . SER A 1 260 ? 12.056 6.109 -5.400 1.00 95.62 260 SER A CA 1
ATOM 2106 C C . SER A 1 260 ? 12.750 5.257 -6.454 1.00 95.62 260 SER A C 1
ATOM 2108 O O . SER A 1 260 ? 12.319 4.150 -6.769 1.00 95.62 260 SER A O 1
ATOM 2110 N N . LYS A 1 261 ? 13.861 5.769 -6.994 1.00 95.88 261 LYS A N 1
ATOM 2111 C CA . LYS A 1 261 ? 14.807 4.970 -7.788 1.00 95.88 261 LYS A CA 1
ATOM 2112 C C . LYS A 1 261 ? 15.515 3.935 -6.893 1.00 95.88 261 LYS A C 1
ATOM 2114 O O . LYS A 1 261 ? 15.466 4.091 -5.677 1.00 95.88 261 LYS A O 1
ATOM 2119 N N . PRO A 1 262 ? 16.210 2.924 -7.451 1.00 96.56 262 PRO A N 1
ATOM 2120 C CA . PRO A 1 262 ? 16.958 1.956 -6.646 1.00 96.56 262 PRO A CA 1
ATOM 2121 C C . PRO A 1 262 ? 17.925 2.640 -5.670 1.00 96.56 262 PRO A C 1
ATOM 2123 O O . PRO A 1 262 ? 18.568 3.626 -6.035 1.00 96.56 262 PRO A O 1
ATOM 2126 N N . ASP A 1 263 ? 18.064 2.114 -4.453 1.00 92.94 263 ASP A N 1
ATOM 2127 C CA . ASP A 1 263 ? 18.857 2.750 -3.387 1.00 92.94 263 ASP A CA 1
ATOM 2128 C C . ASP A 1 263 ? 20.368 2.514 -3.514 1.00 92.94 263 ASP A C 1
ATOM 2130 O O . ASP A 1 263 ? 21.173 3.296 -3.000 1.00 92.94 263 ASP A O 1
ATOM 2134 N N . SER A 1 264 ? 20.767 1.495 -4.274 1.00 95.00 264 SER A N 1
ATOM 2135 C CA . SER A 1 264 ? 22.157 1.077 -4.462 1.00 95.00 264 SER A CA 1
ATOM 2136 C C . SER A 1 264 ? 22.524 0.970 -5.938 1.00 95.00 264 SER A C 1
ATOM 2138 O O . SER A 1 264 ? 21.662 0.765 -6.788 1.00 95.00 264 SER A O 1
ATOM 2140 N N . ASP A 1 265 ? 23.818 1.089 -6.237 1.00 96.81 265 ASP A N 1
ATOM 2141 C CA . ASP A 1 265 ? 24.366 0.823 -7.574 1.00 96.81 265 ASP A CA 1
ATOM 2142 C C . ASP A 1 265 ? 24.392 -0.684 -7.883 1.00 96.81 265 ASP A C 1
ATOM 2144 O O . ASP A 1 265 ? 24.562 -1.082 -9.032 1.00 96.81 265 ASP A O 1
ATOM 2148 N N . ASN A 1 266 ? 24.185 -1.535 -6.874 1.00 96.75 266 ASN A N 1
ATOM 2149 C CA . ASN A 1 266 ? 23.927 -2.953 -7.090 1.00 96.75 266 ASN A CA 1
ATOM 2150 C C . ASN A 1 266 ? 22.484 -3.139 -7.582 1.00 96.75 266 ASN A C 1
ATOM 2152 O O . ASN A 1 266 ? 21.565 -2.642 -6.922 1.00 96.75 266 ASN A O 1
ATOM 2156 N N . PRO A 1 267 ? 22.265 -3.855 -8.698 1.00 96.12 267 PRO A N 1
ATOM 2157 C CA . PRO A 1 267 ? 20.919 -4.150 -9.164 1.00 96.12 267 PRO A CA 1
ATOM 2158 C C . PRO A 1 267 ? 20.103 -4.915 -8.107 1.00 96.12 267 PRO A C 1
ATOM 2160 O O . PRO A 1 267 ? 20.651 -5.803 -7.447 1.00 96.12 267 PRO A O 1
ATOM 2163 N N . PRO A 1 268 ? 18.806 -4.598 -7.946 1.00 96.31 268 PRO A N 1
ATOM 2164 C CA . PRO A 1 268 ? 17.903 -5.383 -7.108 1.00 96.31 268 PRO A CA 1
ATOM 2165 C C . PRO A 1 268 ? 17.691 -6.784 -7.692 1.00 96.31 268 PRO A C 1
ATOM 2167 O O . PRO A 1 268 ? 17.822 -6.991 -8.893 1.00 96.31 268 PRO A O 1
ATOM 2170 N N . THR A 1 269 ? 17.307 -7.744 -6.856 1.00 96.25 269 THR A N 1
ATOM 2171 C CA . THR A 1 269 ? 16.972 -9.112 -7.284 1.00 96.25 269 THR A CA 1
ATOM 2172 C C . THR A 1 269 ? 15.747 -9.151 -8.207 1.00 96.25 269 THR A C 1
ATOM 2174 O O . THR A 1 269 ? 14.964 -8.198 -8.273 1.00 96.25 269 THR A O 1
ATOM 2177 N N . ALA A 1 270 ? 15.522 -10.280 -8.891 1.00 96.31 270 ALA A N 1
ATOM 2178 C CA . ALA A 1 270 ? 14.333 -10.502 -9.721 1.00 96.31 270 ALA A CA 1
ATOM 2179 C C . ALA A 1 270 ? 13.028 -10.256 -8.941 1.00 96.31 270 ALA A C 1
ATOM 2181 O O . ALA A 1 270 ? 12.146 -9.527 -9.401 1.00 96.31 270 ALA A O 1
ATOM 2182 N N . LYS A 1 271 ? 12.947 -10.796 -7.718 1.00 96.12 271 LYS A N 1
ATOM 2183 C CA . LYS A 1 271 ? 11.812 -10.622 -6.806 1.00 96.12 271 LYS A CA 1
ATOM 2184 C C . LYS A 1 271 ? 11.588 -9.161 -6.413 1.00 96.12 271 LYS A C 1
ATOM 2186 O O . LYS A 1 271 ? 10.473 -8.663 -6.550 1.00 96.12 271 LYS A O 1
ATOM 2191 N N . GLU A 1 272 ? 12.625 -8.468 -5.943 1.00 95.88 272 GLU A N 1
ATOM 2192 C CA . GLU A 1 272 ? 12.529 -7.048 -5.561 1.00 95.88 272 GLU A CA 1
ATOM 2193 C C . GLU A 1 272 ? 12.136 -6.178 -6.756 1.00 95.88 272 GLU A C 1
ATOM 2195 O O . GLU A 1 272 ? 11.299 -5.285 -6.636 1.00 95.88 272 GLU A O 1
ATOM 2200 N N . THR A 1 273 ? 12.693 -6.484 -7.929 1.00 97.62 273 THR A N 1
ATOM 2201 C CA . THR A 1 273 ? 12.355 -5.802 -9.175 1.00 97.62 273 THR A CA 1
ATOM 2202 C C . THR A 1 273 ? 10.877 -6.010 -9.500 1.00 97.62 273 THR A C 1
ATOM 2204 O O . THR A 1 273 ? 10.165 -5.028 -9.689 1.00 97.62 273 THR A O 1
ATOM 2207 N N . PHE A 1 274 ? 10.378 -7.252 -9.493 1.00 98.44 274 PHE A N 1
ATOM 2208 C CA . PHE A 1 274 ? 8.965 -7.553 -9.745 1.00 98.44 274 PHE A CA 1
ATOM 2209 C C . PHE A 1 274 ? 8.034 -6.788 -8.795 1.00 98.44 274 PHE A C 1
ATOM 2211 O O . PHE A 1 274 ? 7.067 -6.171 -9.250 1.00 98.44 274 PHE A O 1
ATOM 2218 N N . ILE A 1 275 ? 8.348 -6.781 -7.494 1.00 97.88 275 ILE A N 1
ATOM 2219 C CA . ILE A 1 275 ? 7.588 -6.038 -6.479 1.00 97.88 275 ILE A CA 1
ATOM 2220 C C . ILE A 1 275 ? 7.603 -4.536 -6.786 1.00 97.88 275 ILE A C 1
ATOM 2222 O O . ILE A 1 275 ? 6.552 -3.905 -6.747 1.00 97.88 275 ILE A O 1
ATOM 2226 N N . GLY A 1 276 ? 8.743 -3.968 -7.187 1.00 98.06 276 GLY A N 1
ATOM 2227 C CA . GLY A 1 276 ? 8.839 -2.562 -7.587 1.00 98.06 276 GLY A CA 1
ATOM 2228 C C . GLY A 1 276 ? 7.929 -2.202 -8.769 1.00 98.06 276 GLY A C 1
ATOM 2229 O O . GLY A 1 276 ? 7.204 -1.206 -8.716 1.00 98.06 276 GLY A O 1
ATOM 2230 N N . TYR A 1 277 ? 7.889 -3.041 -9.811 1.00 98.69 277 TYR A N 1
ATOM 2231 C CA . TYR A 1 277 ? 6.952 -2.867 -10.931 1.00 98.69 277 TYR A CA 1
ATOM 2232 C C . TYR A 1 277 ? 5.491 -2.960 -10.479 1.00 98.69 277 TYR A C 1
ATOM 2234 O O . TYR A 1 277 ? 4.672 -2.142 -10.898 1.00 98.69 277 TYR A O 1
ATOM 2242 N N . LEU A 1 278 ? 5.169 -3.936 -9.629 1.00 98.44 278 LEU A N 1
ATOM 2243 C CA . LEU A 1 278 ? 3.832 -4.127 -9.070 1.00 98.44 278 LEU A CA 1
ATOM 2244 C C . LEU A 1 278 ? 3.392 -2.904 -8.252 1.00 98.44 278 LEU A C 1
ATOM 2246 O O . LEU A 1 278 ? 2.314 -2.363 -8.488 1.00 98.44 278 LEU A O 1
ATOM 2250 N N . GLN A 1 279 ? 4.254 -2.407 -7.367 1.00 98.50 279 GLN A N 1
ATOM 2251 C CA . GLN A 1 279 ? 4.008 -1.242 -6.520 1.00 98.50 279 GLN A CA 1
ATOM 2252 C C . GLN A 1 279 ? 3.766 0.029 -7.331 1.00 98.50 279 GLN A C 1
ATOM 2254 O O . GLN A 1 279 ? 2.771 0.727 -7.130 1.00 98.50 279 GLN A O 1
ATOM 2259 N N . ILE A 1 280 ? 4.638 0.305 -8.303 1.00 98.62 280 ILE A N 1
ATOM 2260 C CA . ILE A 1 280 ? 4.475 1.448 -9.205 1.00 98.62 280 ILE A CA 1
ATOM 2261 C C . ILE A 1 280 ? 3.176 1.312 -10.004 1.00 98.62 280 ILE A C 1
ATOM 2263 O O . ILE A 1 280 ? 2.465 2.300 -10.189 1.00 98.62 280 ILE A O 1
ATOM 2267 N N . ALA A 1 281 ? 2.833 0.099 -10.444 1.00 98.44 281 ALA A N 1
ATOM 2268 C CA . ALA A 1 281 ? 1.622 -0.136 -11.215 1.00 98.44 281 ALA A CA 1
ATOM 2269 C C . ALA A 1 281 ? 0.325 0.004 -10.404 1.00 98.44 281 ALA A C 1
ATOM 2271 O O . ALA A 1 281 ? -0.688 0.393 -10.974 1.00 98.44 281 ALA A O 1
ATOM 2272 N N . MET A 1 282 ? 0.355 -0.259 -9.095 1.00 97.69 282 MET A N 1
ATOM 2273 C CA . MET A 1 282 ? -0.772 0.006 -8.191 1.00 97.69 282 MET A CA 1
ATOM 2274 C C . MET A 1 282 ? -0.899 1.480 -7.805 1.00 97.69 282 MET A C 1
ATOM 2276 O O . MET A 1 282 ? -1.989 1.929 -7.459 1.00 97.69 282 MET A O 1
ATOM 2280 N N . ARG A 1 283 ? 0.206 2.232 -7.813 1.00 97.31 283 ARG A N 1
ATOM 2281 C CA . ARG A 1 283 ? 0.231 3.633 -7.376 1.00 97.31 283 ARG A CA 1
ATOM 2282 C C . ARG A 1 283 ? -0.092 4.628 -8.490 1.00 97.31 283 ARG A C 1
ATOM 2284 O O . ARG A 1 283 ? -0.641 5.692 -8.193 1.00 97.31 283 ARG A O 1
ATOM 2291 N N . HIS A 1 284 ? 0.276 4.293 -9.725 1.00 97.44 284 HIS A N 1
ATOM 2292 C CA . HIS A 1 284 ? 0.216 5.182 -10.884 1.00 97.44 284 HIS A CA 1
ATOM 2293 C C . HIS A 1 284 ? -0.485 4.511 -12.059 1.00 97.44 284 HIS A C 1
ATOM 2295 O O . HIS A 1 284 ? -0.212 3.343 -12.323 1.00 97.44 284 HIS A O 1
ATOM 2301 N N . THR A 1 285 ? -1.340 5.230 -12.789 1.00 97.56 285 THR A N 1
ATOM 2302 C CA . THR A 1 285 ? -2.026 4.701 -13.986 1.00 97.56 285 THR A CA 1
ATOM 2303 C C . THR A 1 285 ? -1.050 4.458 -15.137 1.00 97.56 285 THR A C 1
ATOM 2305 O O . THR A 1 285 ? 0.093 4.925 -15.115 1.00 97.56 285 THR A O 1
ATOM 2308 N N . LYS A 1 286 ? -1.476 3.749 -16.190 1.00 97.62 286 LYS A N 1
ATOM 2309 C CA . LYS A 1 286 ? -0.637 3.549 -17.385 1.00 97.62 286 LYS A CA 1
ATOM 2310 C C . LYS A 1 286 ? -0.190 4.876 -18.004 1.00 97.62 286 LYS A C 1
ATOM 2312 O O . LYS A 1 286 ? 0.960 4.986 -18.419 1.00 97.62 286 LYS A O 1
ATOM 2317 N N . 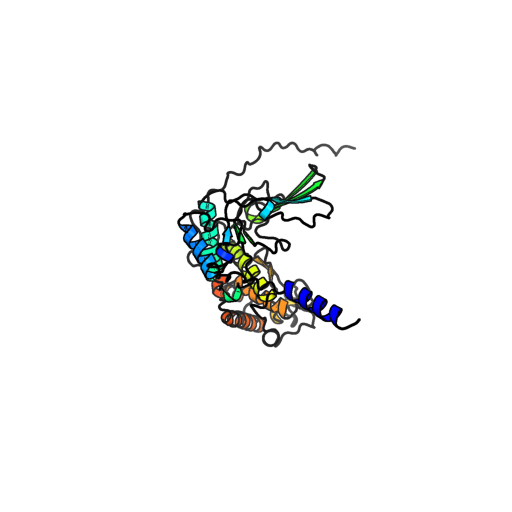GLU A 1 287 ? -1.067 5.875 -18.039 1.00 97.81 287 GLU A N 1
ATOM 2318 C CA . GLU A 1 287 ? -0.757 7.204 -18.570 1.00 97.81 287 GLU A CA 1
ATOM 2319 C C . GLU A 1 287 ? 0.268 7.941 -17.699 1.00 97.81 287 GLU A C 1
ATOM 2321 O O . GLU A 1 287 ? 1.216 8.519 -18.225 1.00 97.81 287 GLU A O 1
ATOM 2326 N N . GLU A 1 288 ? 0.129 7.881 -16.373 1.00 97.69 288 GLU A N 1
ATOM 2327 C CA . GLU A 1 288 ? 1.094 8.481 -15.443 1.00 97.69 288 GLU A CA 1
ATOM 2328 C C . GLU A 1 288 ? 2.465 7.798 -15.542 1.00 97.69 288 GLU A C 1
ATOM 2330 O O . GLU A 1 288 ? 3.495 8.473 -15.588 1.00 97.69 288 GLU A O 1
ATOM 2335 N N . ARG A 1 289 ? 2.489 6.463 -15.665 1.00 97.88 289 ARG A N 1
ATOM 2336 C CA . ARG A 1 289 ? 3.727 5.700 -15.881 1.00 97.88 289 ARG A CA 1
ATOM 2337 C C . ARG A 1 289 ? 4.404 6.058 -17.202 1.00 97.88 289 ARG A C 1
ATOM 2339 O O . ARG A 1 289 ? 5.626 6.103 -17.232 1.00 97.88 289 ARG A O 1
ATOM 2346 N N . GLU A 1 290 ? 3.654 6.353 -18.264 1.00 98.06 290 GLU A N 1
ATOM 2347 C CA . GLU A 1 290 ? 4.228 6.810 -19.541 1.00 98.06 290 GLU A CA 1
ATOM 2348 C C . GLU A 1 290 ? 4.883 8.196 -19.414 1.00 98.06 290 GLU A C 1
ATOM 2350 O O . GLU A 1 290 ? 5.884 8.470 -20.072 1.00 98.06 290 GLU A O 1
ATOM 2355 N N . VAL A 1 291 ? 4.373 9.063 -18.533 1.00 97.94 291 VAL A N 1
ATOM 2356 C CA . VAL A 1 291 ? 5.018 10.349 -18.216 1.00 97.94 291 VAL A CA 1
ATOM 2357 C C . VAL A 1 291 ? 6.298 10.138 -17.402 1.00 97.94 291 VAL A C 1
ATOM 2359 O O . VAL A 1 291 ? 7.311 10.780 -17.680 1.00 97.94 291 VAL A O 1
ATOM 2362 N N . MET A 1 292 ? 6.273 9.237 -16.414 1.00 96.56 292 MET A N 1
ATOM 2363 C CA . MET A 1 292 ? 7.440 8.924 -15.577 1.00 96.56 292 MET A CA 1
ATOM 2364 C C . MET A 1 292 ? 8.544 8.205 -16.364 1.00 96.56 292 MET A C 1
ATOM 2366 O O . MET A 1 292 ? 9.725 8.532 -16.241 1.00 96.56 292 MET A O 1
ATOM 2370 N N . PHE A 1 293 ? 8.156 7.232 -17.187 1.00 97.12 293 PHE A N 1
ATOM 2371 C CA . PHE A 1 293 ? 9.038 6.328 -17.915 1.00 97.12 293 PHE A CA 1
ATOM 2372 C C . PHE A 1 293 ? 8.580 6.206 -19.377 1.00 97.12 293 PHE A C 1
ATOM 2374 O O . PHE A 1 293 ? 7.994 5.188 -19.751 1.00 97.12 293 PHE A O 1
ATOM 2381 N N . PRO A 1 294 ? 8.862 7.209 -20.230 1.00 97.69 294 PRO A N 1
ATOM 2382 C CA . PRO A 1 294 ? 8.402 7.197 -21.615 1.00 97.69 294 PRO A CA 1
ATOM 2383 C C . PRO A 1 294 ? 8.850 5.936 -22.352 1.00 97.69 294 PRO A C 1
ATOM 2385 O O . PRO A 1 294 ? 10.050 5.663 -22.451 1.00 97.69 294 PRO A O 1
ATOM 2388 N N . SER A 1 295 ? 7.901 5.187 -22.911 1.00 97.25 295 SER A N 1
ATOM 2389 C CA . SER A 1 295 ? 8.138 3.917 -23.608 1.00 97.25 295 SER A CA 1
ATOM 2390 C C . SER A 1 295 ? 9.057 4.070 -24.822 1.00 97.25 295 SER A C 1
ATOM 2392 O O . SER A 1 295 ? 9.852 3.178 -25.117 1.00 97.25 295 SER A O 1
ATOM 2394 N N . ALA A 1 296 ? 9.017 5.230 -25.484 1.00 97.38 296 ALA A N 1
ATOM 2395 C CA . ALA A 1 296 ? 9.925 5.571 -26.577 1.00 97.38 296 ALA A CA 1
ATOM 2396 C C . ALA A 1 296 ? 11.398 5.646 -26.129 1.00 97.38 296 ALA A C 1
ATOM 2398 O O . ALA A 1 296 ? 12.297 5.367 -26.921 1.00 97.38 296 ALA A O 1
ATOM 2399 N N . THR A 1 297 ? 11.641 6.006 -24.867 1.00 96.69 297 THR A N 1
ATOM 2400 C CA . THR A 1 297 ? 12.983 6.111 -24.275 1.00 96.69 297 THR A CA 1
ATOM 2401 C C . THR A 1 297 ? 13.378 4.821 -23.557 1.00 96.69 297 THR A C 1
ATOM 2403 O O . THR A 1 297 ? 14.531 4.399 -23.635 1.00 96.69 297 THR A O 1
ATOM 2406 N N . TYR A 1 298 ? 12.424 4.176 -22.879 1.00 97.56 298 TYR A N 1
ATOM 2407 C CA . TYR A 1 298 ? 12.640 2.983 -22.063 1.00 97.56 298 TYR A CA 1
ATOM 2408 C C . TYR A 1 298 ? 11.695 1.832 -22.462 1.00 97.56 298 TYR A C 1
ATOM 2410 O O . TYR A 1 298 ? 10.830 1.420 -21.682 1.00 97.56 298 TYR A O 1
ATOM 2418 N N . PRO A 1 299 ? 11.852 1.260 -23.669 1.00 97.00 299 PRO A N 1
ATOM 2419 C CA . PRO A 1 299 ? 10.940 0.232 -24.171 1.00 97.00 299 PRO A CA 1
ATOM 2420 C C . PRO A 1 299 ? 10.967 -1.050 -23.329 1.00 97.00 299 PRO A C 1
ATOM 2422 O O . PRO A 1 299 ? 9.927 -1.675 -23.132 1.00 97.00 299 PRO A O 1
ATOM 2425 N N . PHE A 1 300 ? 12.130 -1.420 -22.777 1.00 97.56 300 PHE A N 1
ATOM 2426 C CA . PHE A 1 300 ? 12.256 -2.598 -21.914 1.00 97.56 300 PHE A CA 1
ATOM 2427 C C . PHE A 1 300 ? 11.405 -2.465 -20.641 1.00 97.56 300 PHE A C 1
ATOM 2429 O O . PHE A 1 300 ? 10.607 -3.358 -20.358 1.00 97.56 300 PHE A O 1
ATOM 2436 N N . LEU A 1 301 ? 11.473 -1.313 -19.957 1.00 97.56 301 LEU A N 1
ATOM 2437 C CA . LEU A 1 301 ? 10.606 -0.983 -18.815 1.00 97.56 301 LEU A CA 1
ATOM 2438 C C . LEU A 1 301 ? 9.127 -1.140 -19.171 1.00 97.56 301 LEU A C 1
ATOM 2440 O O . LEU A 1 301 ? 8.385 -1.834 -18.480 1.00 97.56 301 LEU A O 1
ATOM 2444 N N . SER A 1 302 ? 8.706 -0.525 -20.278 1.00 97.50 302 SER A N 1
ATOM 2445 C CA . SER A 1 302 ? 7.312 -0.570 -20.729 1.00 97.50 302 SER A CA 1
ATOM 2446 C C . SER A 1 302 ? 6.821 -2.012 -20.924 1.00 97.50 302 SER A C 1
ATOM 2448 O O . SER A 1 302 ? 5.765 -2.385 -20.409 1.00 97.50 302 SER A O 1
ATOM 2450 N N . THR A 1 303 ? 7.636 -2.867 -21.556 1.00 97.88 303 THR A N 1
ATOM 2451 C CA . THR A 1 303 ? 7.280 -4.282 -21.757 1.00 97.88 303 THR A CA 1
ATOM 2452 C C . THR A 1 303 ? 7.139 -5.058 -20.446 1.00 97.88 303 THR A C 1
ATOM 2454 O O . THR A 1 303 ? 6.273 -5.927 -20.335 1.00 97.88 303 THR A O 1
ATOM 2457 N N . LYS A 1 304 ? 7.944 -4.732 -19.427 1.00 98.50 304 LYS A N 1
ATOM 2458 C CA . LYS A 1 304 ? 7.883 -5.372 -18.107 1.00 98.50 304 LYS A CA 1
ATOM 2459 C C . LYS A 1 304 ? 6.691 -4.888 -17.283 1.00 98.50 304 LYS A C 1
ATOM 2461 O O . LYS A 1 304 ? 6.052 -5.711 -16.632 1.00 98.50 304 LYS A O 1
ATOM 2466 N N . PHE A 1 305 ? 6.305 -3.614 -17.384 1.00 98.56 305 PHE A N 1
ATOM 2467 C CA . PHE A 1 305 ? 5.039 -3.137 -16.812 1.00 98.56 305 PHE A CA 1
ATOM 2468 C C . PHE A 1 305 ? 3.832 -3.851 -17.423 1.00 98.56 305 PHE A C 1
ATOM 2470 O O . PHE A 1 305 ? 2.951 -4.303 -16.687 1.00 98.56 305 PHE A O 1
ATOM 2477 N N . ASP A 1 306 ? 3.798 -3.995 -18.751 1.00 98.12 306 ASP A N 1
ATOM 2478 C CA . ASP A 1 306 ? 2.731 -4.733 -19.430 1.00 98.12 306 ASP A CA 1
ATOM 2479 C C . ASP A 1 306 ? 2.734 -6.220 -19.019 1.00 98.12 306 ASP A C 1
ATOM 2481 O O . ASP A 1 306 ? 1.665 -6.800 -18.817 1.00 98.12 306 ASP A O 1
ATOM 2485 N N . PHE A 1 307 ? 3.908 -6.835 -18.827 1.00 98.62 307 PHE A N 1
ATOM 2486 C CA . PHE A 1 307 ? 4.019 -8.202 -18.306 1.00 98.62 307 PHE A CA 1
ATOM 2487 C C . PHE A 1 307 ? 3.411 -8.330 -16.904 1.00 98.62 307 PHE A C 1
ATOM 2489 O O . PHE A 1 307 ? 2.501 -9.137 -16.718 1.00 98.62 307 PHE A O 1
ATOM 2496 N N . VAL A 1 308 ? 3.867 -7.530 -15.931 1.00 98.62 308 VAL A N 1
ATOM 2497 C CA . VAL A 1 308 ? 3.413 -7.615 -14.528 1.00 98.62 308 VAL A CA 1
ATOM 2498 C C . VAL A 1 308 ? 1.912 -7.349 -14.428 1.00 98.62 308 VAL A C 1
ATOM 2500 O O . VAL A 1 308 ? 1.184 -8.124 -13.807 1.00 98.62 308 VAL A O 1
ATOM 2503 N N . THR A 1 309 ? 1.426 -6.318 -15.126 1.00 98.12 309 THR A N 1
ATOM 2504 C CA . THR A 1 309 ? -0.002 -5.964 -15.151 1.00 98.12 309 THR A CA 1
ATOM 2505 C C . THR A 1 309 ? -0.858 -7.092 -15.725 1.00 98.12 309 THR A C 1
ATOM 2507 O O . THR A 1 309 ? -1.929 -7.387 -15.203 1.00 98.12 309 THR A O 1
ATOM 2510 N N . ASN A 1 310 ? -0.410 -7.753 -16.797 1.00 98.31 310 ASN A N 1
ATOM 2511 C CA . ASN A 1 310 ? -1.162 -8.862 -17.383 1.00 98.31 310 ASN A CA 1
ATOM 2512 C C . ASN A 1 310 ? -1.032 -10.160 -16.583 1.00 98.31 310 ASN A C 1
ATOM 2514 O O . ASN A 1 310 ? -1.971 -10.953 -16.567 1.00 98.31 310 ASN A O 1
ATOM 2518 N N . TYR A 1 311 ? 0.098 -10.382 -15.912 1.00 98.44 311 TYR A N 1
ATOM 2519 C CA . TYR A 1 311 ? 0.306 -11.562 -15.083 1.00 98.44 311 TYR A CA 1
ATOM 2520 C C . TYR A 1 311 ? -0.635 -11.576 -13.870 1.00 98.44 311 TYR A C 1
ATOM 2522 O O . TYR A 1 311 ? -1.282 -12.590 -13.616 1.00 98.44 311 TYR A O 1
ATOM 2530 N N . LEU A 1 312 ? -0.787 -10.439 -13.181 1.00 98.19 312 LEU A N 1
ATOM 2531 C CA . LEU A 1 312 ? -1.634 -10.300 -11.985 1.00 98.19 312 LEU A CA 1
ATOM 2532 C C . LEU A 1 312 ? -3.130 -10.523 -12.261 1.00 98.19 312 LEU A C 1
ATOM 2534 O O . LEU A 1 312 ? -3.855 -10.980 -11.378 1.00 98.19 312 LEU A O 1
ATOM 2538 N N . LYS A 1 313 ? -3.584 -10.352 -13.510 1.00 97.56 313 LYS A N 1
ATOM 2539 C CA . LYS A 1 313 ? -4.957 -10.701 -13.912 1.00 97.56 313 LYS A CA 1
ATOM 2540 C C . LYS A 1 313 ? -5.281 -12.185 -13.738 1.00 97.56 313 LYS A C 1
ATOM 2542 O O . LYS A 1 313 ? -6.448 -12.512 -13.563 1.00 97.56 313 LYS A O 1
ATOM 2547 N N . LYS A 1 314 ? -4.281 -13.080 -13.758 1.00 97.06 314 LYS A N 1
ATOM 2548 C CA . LYS A 1 314 ? -4.474 -14.516 -13.466 1.00 97.06 314 LYS A CA 1
ATOM 2549 C C . LYS A 1 314 ? -4.960 -14.761 -12.035 1.00 97.06 314 LYS A C 1
ATOM 2551 O O . LYS A 1 314 ? -5.625 -15.758 -11.801 1.00 97.06 314 LYS A O 1
ATOM 2556 N N . TYR A 1 315 ? -4.632 -13.848 -11.123 1.00 97.38 315 TYR A N 1
ATOM 2557 C CA . TYR A 1 315 ? -5.056 -13.846 -9.723 1.00 97.38 315 TYR A CA 1
ATOM 2558 C C . TYR A 1 315 ? -6.266 -12.932 -9.492 1.00 97.38 315 TYR A C 1
ATOM 2560 O O . TYR A 1 315 ? -6.549 -12.550 -8.359 1.00 97.38 315 TYR A O 1
ATOM 2568 N N . ASN A 1 316 ? -6.949 -12.517 -10.565 1.00 97.38 316 ASN A N 1
ATOM 2569 C CA . ASN A 1 316 ? -8.035 -11.541 -10.544 1.00 97.38 316 ASN A CA 1
ATOM 2570 C C . ASN A 1 316 ? -7.652 -10.215 -9.858 1.00 97.38 316 ASN A C 1
ATOM 2572 O O . ASN A 1 316 ? -8.485 -9.592 -9.203 1.00 97.38 316 ASN A O 1
ATOM 2576 N N . ILE A 1 317 ? -6.397 -9.780 -10.020 1.00 98.38 317 ILE A N 1
ATOM 2577 C CA . ILE A 1 317 ? -5.916 -8.478 -9.555 1.00 98.38 317 ILE A CA 1
ATOM 2578 C C . ILE A 1 317 ? -5.709 -7.556 -10.758 1.00 98.38 317 ILE A C 1
ATOM 2580 O O . ILE A 1 317 ? -4.911 -7.840 -11.655 1.00 98.38 317 ILE A O 1
ATOM 2584 N N . ASP A 1 318 ? -6.424 -6.431 -10.767 1.00 98.38 318 ASP A N 1
ATOM 2585 C CA . ASP A 1 318 ? -6.290 -5.380 -11.775 1.00 98.38 318 ASP A CA 1
ATOM 2586 C C . ASP A 1 318 ? -5.543 -4.174 -11.186 1.00 98.38 318 ASP A C 1
ATOM 2588 O O . ASP A 1 318 ? -6.120 -3.328 -10.500 1.00 98.38 318 ASP A O 1
ATOM 2592 N N . LEU A 1 319 ? -4.238 -4.101 -11.470 1.00 98.50 319 LEU A N 1
ATOM 2593 C CA . LEU A 1 319 ? -3.369 -3.022 -10.984 1.00 98.50 319 LEU A CA 1
ATOM 2594 C C . LEU A 1 319 ? -3.805 -1.646 -11.508 1.00 98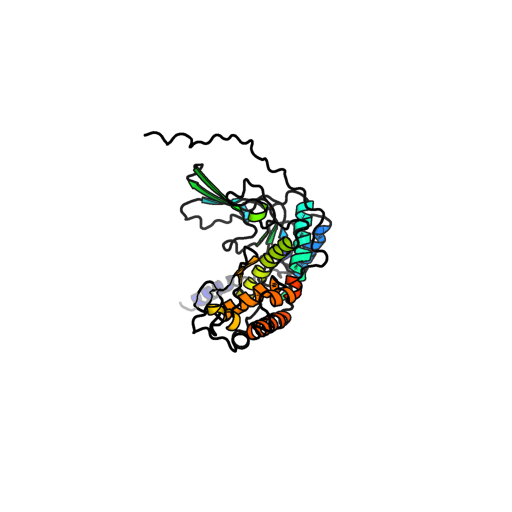.50 319 LEU A C 1
ATOM 2596 O O . LEU A 1 319 ? -3.677 -0.647 -10.807 1.00 98.50 319 LEU A O 1
ATOM 2600 N N . GLU A 1 320 ? -4.368 -1.590 -12.717 1.00 97.88 320 GLU A N 1
ATOM 2601 C CA . GLU A 1 320 ? -4.813 -0.338 -13.324 1.00 97.88 320 GLU A CA 1
ATOM 2602 C C . GLU A 1 320 ? -6.087 0.184 -12.646 1.00 97.88 320 GLU A C 1
ATOM 2604 O O . GLU A 1 320 ? -6.230 1.389 -12.426 1.00 97.88 320 GLU A O 1
ATOM 2609 N N . ALA A 1 321 ? -6.997 -0.719 -12.273 1.00 98.25 321 ALA A N 1
ATOM 2610 C CA . ALA A 1 321 ? -8.170 -0.375 -11.475 1.00 98.25 321 ALA A CA 1
ATOM 2611 C C . ALA A 1 321 ? -7.771 0.112 -10.070 1.00 98.25 321 ALA A C 1
ATOM 2613 O O . ALA A 1 321 ? -8.294 1.129 -9.609 1.00 98.25 321 ALA A O 1
ATOM 2614 N N . ILE A 1 322 ? -6.795 -0.547 -9.429 1.00 98.38 322 ILE A N 1
ATOM 2615 C CA . ILE A 1 322 ? -6.246 -0.119 -8.130 1.00 98.38 322 ILE A CA 1
ATOM 2616 C C . ILE A 1 322 ? -5.669 1.298 -8.226 1.00 98.38 322 ILE A C 1
ATOM 2618 O O . ILE A 1 322 ? -5.994 2.149 -7.393 1.00 98.38 322 ILE A O 1
ATOM 2622 N N . ALA A 1 323 ? -4.866 1.593 -9.251 1.00 97.62 323 ALA A N 1
ATOM 2623 C CA . ALA A 1 323 ? -4.293 2.925 -9.432 1.00 97.62 323 ALA A CA 1
ATOM 2624 C C . ALA A 1 323 ? -5.376 4.003 -9.601 1.00 97.62 323 ALA A C 1
ATOM 2626 O O . ALA A 1 323 ? -5.342 5.034 -8.925 1.00 97.62 323 ALA A O 1
ATOM 2627 N N . LYS A 1 324 ? -6.393 3.741 -10.432 1.00 97.44 324 LYS A N 1
ATOM 2628 C CA . LYS A 1 324 ? -7.486 4.691 -10.707 1.00 97.44 324 LYS A CA 1
ATOM 2629 C C . LYS A 1 324 ? -8.370 4.966 -9.491 1.00 97.44 324 LYS A C 1
ATOM 2631 O O . LYS A 1 324 ? -8.773 6.121 -9.288 1.00 97.44 324 LYS A O 1
ATOM 2636 N N . GLY A 1 325 ? -8.631 3.931 -8.693 1.00 97.62 325 GLY A N 1
ATOM 2637 C CA . GLY A 1 325 ? -9.598 3.970 -7.602 1.00 97.62 325 GLY A CA 1
ATOM 2638 C C . GLY A 1 325 ? -11.050 4.012 -8.092 1.00 97.62 325 GLY A C 1
ATOM 2639 O O . GLY A 1 325 ? -11.299 3.983 -9.301 1.00 97.62 325 GLY A O 1
ATOM 2640 N N . PRO A 1 326 ? -12.018 4.085 -7.161 1.00 97.25 326 PRO A N 1
ATOM 2641 C CA . PRO A 1 326 ? -13.430 4.137 -7.522 1.00 97.25 326 PRO A CA 1
ATOM 2642 C C . PRO A 1 326 ? -13.768 5.471 -8.206 1.00 97.25 326 PRO A C 1
ATOM 2644 O O . PRO A 1 326 ? -13.059 6.467 -8.040 1.00 97.25 326 PRO A O 1
ATOM 2647 N N . GLU A 1 327 ? -14.857 5.494 -8.978 1.00 94.56 327 GLU A N 1
ATOM 2648 C CA . GLU A 1 327 ? -15.357 6.723 -9.612 1.00 94.56 327 GLU A CA 1
ATOM 2649 C C . GLU A 1 327 ? -15.739 7.761 -8.543 1.00 94.56 327 GLU A C 1
ATOM 2651 O O . GLU A 1 327 ? -15.224 8.882 -8.547 1.00 94.56 327 GLU A O 1
ATOM 2656 N N . ASP A 1 328 ? -16.520 7.326 -7.550 1.00 94.19 328 ASP A N 1
ATOM 2657 C CA . ASP A 1 328 ? -16.866 8.085 -6.347 1.00 94.19 328 ASP A CA 1
ATOM 2658 C C . ASP A 1 328 ? -15.794 7.901 -5.257 1.00 94.19 328 ASP A C 1
ATOM 2660 O O . ASP A 1 328 ? -15.999 7.231 -4.246 1.00 94.19 328 ASP A O 1
ATOM 2664 N N . TRP A 1 329 ? -14.604 8.456 -5.496 1.00 95.31 329 TRP A N 1
ATOM 2665 C CA . TRP A 1 329 ? -13.445 8.329 -4.597 1.00 95.31 329 TRP A CA 1
ATOM 2666 C C . TRP A 1 329 ? -13.498 9.197 -3.339 1.00 95.31 329 TRP A C 1
ATOM 2668 O O . TRP A 1 329 ? -12.747 8.938 -2.403 1.00 95.31 329 TRP A O 1
ATOM 2678 N N . ASP A 1 330 ? -14.310 10.250 -3.330 1.00 95.50 330 ASP A N 1
ATOM 2679 C CA . ASP A 1 330 ? -14.433 11.164 -2.193 1.00 95.50 330 ASP A CA 1
ATOM 2680 C C . ASP A 1 330 ? -15.570 10.678 -1.289 1.00 95.50 330 ASP A C 1
ATOM 2682 O O . ASP A 1 330 ? -16.683 10.438 -1.761 1.00 95.50 330 ASP A O 1
ATOM 2686 N N . ILE A 1 331 ? -15.311 10.541 0.010 1.00 94.62 331 ILE A N 1
ATOM 2687 C CA . ILE A 1 331 ? -16.289 10.015 0.970 1.00 94.62 331 ILE A CA 1
ATOM 2688 C C . ILE A 1 331 ? -16.904 11.179 1.746 1.00 94.62 331 ILE A C 1
ATOM 2690 O O . ILE A 1 331 ? -16.191 11.987 2.344 1.00 94.62 331 ILE A O 1
ATOM 2694 N N . LYS A 1 332 ? -18.241 11.268 1.727 1.00 88.75 332 LYS A N 1
ATOM 2695 C CA . LYS A 1 332 ? -19.019 12.325 2.389 1.00 88.75 332 LYS A CA 1
ATOM 2696 C C . LYS A 1 332 ? -20.213 11.745 3.168 1.00 88.75 332 LYS A C 1
ATOM 2698 O O . LYS A 1 332 ? -20.836 10.812 2.663 1.00 88.75 332 LYS A O 1
ATOM 2703 N N . PRO A 1 333 ? -20.600 12.341 4.315 1.00 86.62 333 PRO A N 1
ATOM 2704 C CA . PRO A 1 333 ? -19.904 13.433 4.994 1.00 86.62 333 PRO A CA 1
ATOM 2705 C C . PRO A 1 333 ? -18.549 12.974 5.541 1.00 86.62 333 PRO A C 1
ATOM 2707 O O . PRO A 1 333 ? -18.318 11.790 5.767 1.00 86.62 333 PRO A O 1
ATOM 2710 N N . TYR A 1 334 ? -17.639 13.929 5.681 1.00 88.62 334 TYR A N 1
ATOM 2711 C CA . TYR A 1 334 ? -16.394 13.692 6.393 1.00 88.62 334 TYR A CA 1
ATOM 2712 C C . TYR A 1 334 ? -16.695 13.764 7.894 1.00 88.62 334 TYR A C 1
ATOM 2714 O O . TYR A 1 334 ? -17.429 14.678 8.274 1.00 88.62 334 TYR A O 1
ATOM 2722 N N . PRO A 1 335 ? -16.190 12.835 8.724 1.00 87.06 335 PRO A N 1
ATOM 2723 C CA . PRO A 1 335 ? -16.586 12.773 10.125 1.00 87.06 335 PRO A CA 1
ATOM 2724 C C . PRO A 1 335 ? -16.193 14.046 10.875 1.00 87.06 335 PRO A C 1
ATOM 2726 O O . PRO A 1 335 ? -15.099 14.585 10.671 1.00 87.06 335 PRO A O 1
ATOM 2729 N N . GLU A 1 336 ? -17.064 14.503 11.775 1.00 82.94 336 GLU A N 1
ATOM 2730 C CA . GLU A 1 336 ? -16.688 15.527 12.747 1.00 82.94 336 GLU A CA 1
ATOM 2731 C C . GLU A 1 336 ? -15.640 14.953 13.713 1.00 82.94 336 GLU A C 1
ATOM 2733 O O . GLU A 1 336 ? -15.904 14.015 14.473 1.00 82.94 336 GLU A O 1
ATOM 2738 N N . LEU A 1 337 ? -14.426 15.503 13.653 1.00 79.31 337 LEU A N 1
ATOM 2739 C CA . LEU A 1 337 ? -13.338 15.161 14.564 1.00 79.31 337 LEU A CA 1
ATOM 2740 C C . LEU A 1 337 ? -13.426 16.027 15.830 1.00 79.31 337 LEU A C 1
ATOM 2742 O O . LEU A 1 337 ? -13.893 17.172 15.748 1.00 79.31 337 LEU A O 1
ATOM 2746 N N . PRO A 1 338 ? -12.974 15.522 16.993 1.00 73.81 338 PRO A N 1
ATOM 2747 C CA . PRO A 1 338 ? -12.853 16.330 18.198 1.00 73.81 338 PRO A CA 1
ATOM 2748 C C . PRO A 1 338 ? -12.071 17.606 17.908 1.00 73.81 338 PRO A C 1
ATOM 2750 O O . PRO A 1 338 ? -11.134 17.616 17.106 1.00 73.81 338 PRO A O 1
ATOM 2753 N N . LYS A 1 339 ? -12.439 18.699 18.578 1.00 64.19 339 LYS A N 1
ATOM 2754 C CA . LYS A 1 339 ? -11.564 19.867 18.587 1.00 64.19 339 LYS A CA 1
ATOM 2755 C C . LYS A 1 339 ? -10.284 19.446 19.291 1.00 64.19 339 LYS A C 1
ATOM 2757 O O . LYS A 1 339 ? -10.338 19.038 20.445 1.00 64.19 339 LYS A O 1
ATOM 2762 N N . THR A 1 340 ? -9.161 19.543 18.594 1.00 56.16 340 THR A N 1
ATOM 2763 C CA . THR A 1 340 ? -7.861 19.457 19.242 1.00 56.16 340 THR A CA 1
ATOM 2764 C C . THR A 1 340 ? -7.801 20.601 20.240 1.00 56.16 340 THR A C 1
ATOM 2766 O O . THR A 1 340 ? -7.905 21.758 19.824 1.00 56.16 340 THR A O 1
ATOM 2769 N N . ASP A 1 341 ? -7.675 20.296 21.530 1.00 45.78 341 ASP A N 1
ATOM 2770 C CA . ASP A 1 341 ? -7.261 21.294 22.507 1.00 45.78 341 ASP A CA 1
ATOM 2771 C C . ASP A 1 341 ? -5.880 21.772 22.047 1.00 45.78 341 ASP A C 1
ATOM 2773 O O . ASP A 1 341 ? -4.862 21.096 22.216 1.00 45.78 341 ASP A O 1
ATOM 2777 N N . GLU A 1 342 ? -5.849 22.910 21.353 1.00 43.03 342 GLU A N 1
ATOM 2778 C CA . GLU A 1 342 ? -4.651 23.726 21.265 1.00 43.03 342 GLU A CA 1
ATOM 2779 C C . GLU A 1 342 ? -4.387 24.133 22.707 1.00 43.03 342 GLU A C 1
ATOM 2781 O O . GLU A 1 342 ? -4.995 25.078 23.200 1.00 43.03 342 GLU A O 1
ATOM 2786 N N . GLY A 1 343 ? -3.602 23.314 23.417 1.00 40.56 343 GLY A N 1
ATOM 2787 C CA . GLY A 1 343 ? -3.191 23.608 24.779 1.00 40.56 343 GLY A CA 1
ATOM 2788 C C . GLY A 1 343 ? -2.751 25.059 24.817 1.00 40.56 343 GLY A C 1
ATOM 2789 O O . GLY A 1 343 ? -1.944 25.467 23.975 1.00 40.56 343 GLY A O 1
ATOM 2790 N N . ASP A 1 344 ? -3.367 25.823 25.719 1.00 35.25 344 ASP A N 1
ATOM 2791 C CA . ASP A 1 344 ? -3.026 27.213 25.963 1.00 35.25 344 ASP A CA 1
ATOM 2792 C C . ASP A 1 344 ? -1.499 27.314 25.973 1.00 35.25 344 ASP A C 1
ATOM 2794 O O . ASP A 1 344 ? -0.821 26.605 26.719 1.00 35.25 344 ASP A O 1
ATOM 2798 N N . GLY A 1 345 ? -0.967 28.095 25.033 1.00 40.81 345 GLY A N 1
ATOM 2799 C CA . GLY A 1 345 ? 0.461 28.316 24.891 1.00 40.81 345 GLY A CA 1
ATOM 2800 C C . GLY A 1 345 ? 0.977 29.068 26.106 1.00 40.81 345 GLY A C 1
ATOM 2801 O O . GLY A 1 345 ? 1.102 30.289 26.065 1.00 40.81 345 GLY A O 1
ATOM 2802 N N . ASP A 1 346 ? 1.275 28.340 27.173 1.00 37.06 346 ASP A N 1
ATOM 2803 C CA . ASP A 1 346 ? 2.231 28.779 28.170 1.00 37.06 346 ASP A CA 1
ATOM 2804 C C . ASP A 1 346 ? 3.615 28.554 27.546 1.00 37.06 346 ASP A C 1
ATOM 2806 O O . ASP A 1 346 ? 4.200 27.471 27.611 1.00 37.06 346 ASP A O 1
ATOM 2810 N N . ASP A 1 347 ? 4.100 29.601 26.871 1.00 43.06 347 ASP A N 1
ATOM 2811 C CA . ASP A 1 347 ? 5.491 29.802 26.451 1.00 43.06 347 ASP A CA 1
ATOM 2812 C C . ASP A 1 347 ? 6.418 29.913 27.685 1.00 43.06 347 ASP A C 1
ATOM 2814 O O . ASP A 1 347 ? 7.176 30.872 27.843 1.00 43.06 347 ASP A O 1
ATOM 2818 N N . ASP A 1 348 ? 6.376 28.933 28.583 1.00 43.19 348 ASP A N 1
ATOM 2819 C CA . ASP A 1 348 ? 7.358 28.780 29.648 1.00 43.19 348 ASP A CA 1
ATOM 2820 C C . ASP A 1 348 ? 8.519 27.952 29.093 1.00 43.19 348 ASP A C 1
ATOM 2822 O O . ASP A 1 348 ? 8.643 26.755 29.350 1.00 43.19 348 ASP A O 1
ATOM 2826 N N . ASP A 1 349 ? 9.361 28.600 28.281 1.00 44.19 349 ASP A N 1
ATOM 2827 C CA . ASP A 1 349 ? 10.658 28.070 27.857 1.00 44.19 349 ASP A CA 1
ATOM 2828 C C . ASP A 1 349 ? 11.513 27.752 29.104 1.00 44.19 349 ASP A C 1
ATOM 2830 O O . ASP A 1 349 ? 12.002 28.674 29.768 1.00 44.19 349 ASP A O 1
ATOM 2834 N N . PRO A 1 350 ? 11.751 26.469 29.449 1.00 44.81 350 PRO A N 1
ATOM 2835 C CA . PRO A 1 350 ? 12.550 26.105 30.617 1.00 44.81 350 PRO A CA 1
ATOM 2836 C C . PRO A 1 350 ? 14.057 26.311 30.390 1.00 44.81 350 PRO A C 1
ATOM 2838 O O . PRO A 1 350 ? 14.854 26.006 31.280 1.00 44.81 350 PRO A O 1
ATOM 2841 N N . TRP A 1 351 ? 14.468 26.774 29.203 1.00 49.44 351 TRP A N 1
ATOM 2842 C CA . TRP A 1 351 ? 15.864 26.815 28.760 1.00 49.44 351 TRP A CA 1
ATOM 2843 C C . TRP A 1 351 ? 16.401 28.224 28.485 1.00 49.44 351 TRP A C 1
ATOM 2845 O O . TRP A 1 351 ? 17.565 28.372 28.101 1.00 49.44 351 TRP A O 1
ATOM 2855 N N . GLY A 1 352 ? 15.615 29.263 28.752 1.00 36.94 352 GLY A N 1
ATOM 2856 C CA . GLY A 1 352 ? 16.001 30.655 28.545 1.00 36.94 352 GLY A CA 1
ATOM 2857 C C . GLY A 1 352 ? 16.914 31.256 29.619 1.00 36.94 352 GLY A C 1
ATOM 2858 O O . GLY A 1 352 ? 16.567 32.323 30.103 1.00 36.94 352 GLY A O 1
ATOM 2859 N N . ASP A 1 353 ? 18.038 30.622 30.009 1.00 42.47 353 ASP A N 1
ATOM 2860 C CA . ASP A 1 353 ? 19.153 31.355 30.668 1.00 42.47 353 ASP A CA 1
ATOM 2861 C C . ASP A 1 353 ? 20.502 30.596 30.809 1.00 42.47 353 ASP A C 1
ATOM 2863 O O . ASP A 1 353 ? 21.109 30.554 31.879 1.00 42.47 353 ASP A O 1
ATOM 2867 N N . TRP A 1 354 ? 21.027 29.978 29.743 1.00 42.53 354 TRP A N 1
ATOM 2868 C CA . TRP A 1 354 ? 22.394 29.405 29.765 1.00 42.53 354 TRP A CA 1
ATOM 2869 C C . TRP A 1 354 ? 23.335 30.059 28.753 1.00 42.53 354 TRP A C 1
ATOM 2871 O O . TRP A 1 354 ? 23.958 29.390 27.928 1.00 42.53 354 TRP A O 1
ATOM 2881 N N . GLY A 1 355 ? 23.463 31.382 28.833 1.00 35.94 355 GLY A N 1
ATOM 2882 C CA . GLY A 1 355 ? 24.351 32.141 27.959 1.00 35.94 355 GLY A CA 1
ATOM 2883 C C . GLY A 1 355 ? 24.871 33.430 28.574 1.00 35.94 355 GLY A C 1
ATOM 2884 O O . GLY A 1 355 ? 24.648 34.482 27.999 1.00 35.94 355 GLY A O 1
ATOM 2885 N N . ASP A 1 356 ? 25.572 33.342 29.705 1.00 38.84 356 ASP A N 1
ATOM 2886 C CA . ASP A 1 356 ? 26.473 34.406 30.166 1.00 38.84 356 ASP A CA 1
ATOM 2887 C C . ASP A 1 356 ? 27.511 33.823 31.136 1.00 38.84 356 ASP A C 1
ATOM 2889 O O . ASP A 1 356 ? 27.252 33.805 32.330 1.00 38.84 356 ASP A O 1
ATOM 2893 N N . TRP A 1 357 ? 28.643 33.311 30.620 1.00 41.69 357 TRP A N 1
ATOM 2894 C CA . TRP A 1 357 ? 29.977 33.250 31.265 1.00 41.69 357 TRP A CA 1
ATOM 2895 C C . TRP A 1 357 ? 31.074 33.016 30.219 1.00 41.69 357 TRP A C 1
ATOM 2897 O O . TRP A 1 357 ? 31.017 31.978 29.517 1.00 41.69 357 TRP A O 1
#

Secondary structure (DSSP, 8-state):
--SHHHHHHHHHHGGG------------S-HHHH-SSS-SS---STTHHHHHHHHHHH--EEE-SS--HHHH---S---SSSEEEEEEE--SSHHHHHHHHHHIIIIIGGG--HHHHTTTS-SEEEEEEEEEEEEEEETTTEEEEEE-SB--TT-TTEEEEE----GGG-SSS-HHHHHTPPPTT-HHHHHHHHHHHHHHHHHHHHHTTSS---HHHHHTT--SSSPPB---SHHHHHSTTBTTTTT---EE-TTT--EE--SSSSPPPHHHHHHHHHHHHHHS-HHHHHHHS-TTT-HHHHHHHHHHHHHHGGGT--HHHHHH--SS-S-SSPP-PPPP---------TTTT----

Sequence (357 aa):
MKPIYNVWILLFCLTFSSCYNEDIINPTPDPLALAGGFEFPQGNNSWDNDVMKIYQDFGVKIIYKDITEKDLNKNWTNGGVGSSSRVFENCLNDEMGAFYITFMKNHIFPYLNREVTDRVFPMYWYMVYNYSVFTSIIPGVLEYYVALPEHDDGQTDCWITCFWGDKAHSTYDDPITGWKTPIAGNKDSFTIRRFKIIDEVINTAIANGNIIIPEDEFDAGFDHLTPIVRSEDIESKADPNYYLKRGYPGNVNSLSGKHSKPDSDNPPTAKETFIGYLQIAMRHTKEEREVMFPSATYPFLSTKFDFVTNYLKKYNIDLEAIAKGPEDWDIKPYPELPKTDEGDGDDDDPWGDWGDW

Radius of gyration: 27.1 Å; chains: 1; bounding box: 57×105×65 Å